Protein AF-A0A6L7CNI7-F1 (afdb_monomer_lite)

Foldseek 3Di:
DVCVVVVCLVPDPLADDVVLVVVVVPDDPCVVDDPDDPVVVVVVVCVVQVAPPDAFEDDEADDQDPQLVVLQVCVVVVVDDPVRSVVSLLVQLLVQLVVCVVVVHQEYYSRPSVDDDQQVLVLVQKRQKDFDPPCWDDDDDPDIDGAIARSHRIDGPDDRQVVSLVSSCVNDPHHYDDDHDDPVCNQVRHHYDPPDD

Structure (mmCIF, N/CA/C/O backbone):
data_AF-A0A6L7CNI7-F1
#
_entry.id   AF-A0A6L7CNI7-F1
#
loop_
_atom_site.group_PDB
_atom_site.id
_atom_site.type_symbol
_atom_site.label_atom_id
_atom_site.label_alt_id
_atom_site.label_comp_id
_atom_site.label_asym_id
_atom_site.label_entity_id
_atom_site.label_seq_id
_atom_site.pdbx_PDB_ins_code
_atom_site.Cartn_x
_atom_site.Cartn_y
_atom_site.Cartn_z
_atom_site.occupancy
_atom_site.B_iso_or_equiv
_atom_site.auth_seq_id
_atom_site.auth_comp_id
_atom_site.auth_asym_id
_atom_site.auth_atom_id
_atom_site.pdbx_PDB_model_num
ATOM 1 N N . GLU A 1 1 ? 24.785 -2.757 -33.614 1.00 71.88 1 GLU A N 1
ATOM 2 C CA . GLU A 1 1 ? 25.194 -2.338 -32.253 1.00 71.88 1 GLU A CA 1
ATOM 3 C C . GLU A 1 1 ? 24.110 -1.530 -31.540 1.00 71.88 1 GLU A C 1
ATOM 5 O O . GLU A 1 1 ? 23.647 -1.976 -30.502 1.00 71.88 1 GLU A O 1
ATOM 10 N N . TRP A 1 2 ? 23.607 -0.431 -32.114 1.00 83.06 2 TRP A N 1
ATOM 11 C CA . TRP A 1 2 ? 22.595 0.443 -31.483 1.00 83.06 2 TRP A CA 1
ATOM 12 C C . TRP A 1 2 ? 21.279 -0.230 -31.053 1.00 83.06 2 TRP A C 1
ATOM 14 O O . TRP A 1 2 ? 20.686 0.156 -30.053 1.00 83.06 2 TRP A O 1
ATOM 24 N N . SER A 1 3 ? 20.827 -1.264 -31.767 1.00 88.94 3 SER A N 1
ATOM 25 C CA . SER A 1 3 ? 19.622 -2.032 -31.418 1.00 88.94 3 SER A CA 1
ATOM 26 C C . SER A 1 3 ? 19.880 -3.196 -30.454 1.00 88.94 3 SER A C 1
ATOM 28 O O . SER A 1 3 ? 18.925 -3.848 -30.027 1.00 88.94 3 SER A O 1
ATOM 30 N N . ALA A 1 4 ? 21.138 -3.474 -30.087 1.00 91.12 4 ALA A N 1
ATOM 31 C CA . ALA A 1 4 ? 21.483 -4.616 -29.239 1.00 91.12 4 ALA A CA 1
ATOM 32 C C . ALA A 1 4 ? 20.773 -4.592 -27.870 1.00 91.12 4 ALA A C 1
ATOM 34 O O . ALA A 1 4 ? 20.247 -5.637 -27.488 1.00 91.12 4 ALA A O 1
ATOM 35 N N . PRO A 1 5 ? 20.637 -3.447 -27.163 1.00 90.19 5 PRO A N 1
ATOM 36 C CA . PRO A 1 5 ? 19.878 -3.397 -25.910 1.00 90.19 5 PRO A CA 1
ATOM 37 C C . PRO A 1 5 ? 18.392 -3.738 -26.085 1.00 90.19 5 PRO A C 1
ATOM 39 O O . PRO A 1 5 ? 17.816 -4.429 -25.248 1.00 90.19 5 PRO A O 1
ATOM 42 N N . ILE A 1 6 ? 17.780 -3.309 -27.195 1.00 88.81 6 ILE A N 1
ATOM 43 C CA . ILE A 1 6 ? 16.373 -3.603 -27.512 1.00 88.81 6 ILE A CA 1
ATOM 44 C C . ILE A 1 6 ? 16.194 -5.108 -27.743 1.00 88.81 6 ILE A C 1
ATOM 46 O O . ILE A 1 6 ? 15.262 -5.704 -27.206 1.00 88.81 6 ILE A O 1
ATOM 50 N N . GLN A 1 7 ? 17.101 -5.737 -28.497 1.00 89.75 7 GLN A N 1
ATOM 51 C CA . GLN A 1 7 ? 17.057 -7.182 -28.745 1.00 89.75 7 GLN A CA 1
ATOM 52 C C . GLN A 1 7 ? 17.335 -7.991 -27.473 1.00 89.75 7 GLN A C 1
ATOM 54 O O . GLN A 1 7 ? 16.612 -8.939 -27.183 1.00 89.75 7 GLN A O 1
ATOM 59 N N . ALA A 1 8 ? 18.324 -7.590 -26.669 1.00 91.56 8 ALA A N 1
ATOM 60 C CA . ALA A 1 8 ? 18.625 -8.244 -25.397 1.00 91.56 8 ALA A CA 1
ATOM 61 C C . ALA A 1 8 ? 17.426 -8.199 -24.437 1.00 91.56 8 ALA A C 1
ATOM 63 O O . ALA A 1 8 ? 17.122 -9.183 -23.764 1.00 91.56 8 ALA A O 1
ATOM 64 N N . ARG A 1 9 ? 16.702 -7.073 -24.408 1.00 91.81 9 ARG A N 1
ATOM 65 C CA . ARG A 1 9 ? 15.516 -6.901 -23.567 1.00 91.81 9 ARG A CA 1
ATOM 66 C C . ARG A 1 9 ? 14.400 -7.896 -23.907 1.00 91.81 9 ARG A C 1
ATOM 68 O O . ARG A 1 9 ? 13.791 -8.414 -22.979 1.00 91.81 9 ARG A O 1
ATOM 75 N N . ARG A 1 10 ? 14.184 -8.210 -25.192 1.00 89.81 10 ARG A N 1
ATOM 76 C CA . ARG A 1 10 ? 13.147 -9.159 -25.665 1.00 89.81 10 ARG A CA 1
ATOM 77 C C . ARG A 1 10 ? 13.313 -10.592 -25.154 1.00 89.81 10 ARG A C 1
ATOM 79 O O . ARG A 1 10 ? 12.367 -11.364 -25.203 1.00 89.81 10 ARG A O 1
ATOM 86 N N . HIS A 1 11 ? 14.511 -10.960 -24.711 1.00 90.19 11 HIS A N 1
ATOM 87 C CA . HIS A 1 11 ? 14.818 -12.304 -24.209 1.00 90.19 11 HIS A CA 1
ATOM 88 C C . HIS A 1 11 ? 15.270 -12.287 -22.743 1.00 90.19 11 HIS A C 1
ATOM 90 O O . HIS A 1 11 ? 15.768 -13.284 -22.224 1.00 90.19 11 HIS A O 1
ATOM 96 N N . SER A 1 12 ? 15.131 -11.145 -22.066 1.00 94.12 12 SER A N 1
ATOM 97 C CA . SER A 1 12 ? 15.603 -10.968 -20.699 1.00 94.12 12 SER A CA 1
ATOM 98 C C . SER A 1 12 ? 14.699 -11.691 -19.706 1.00 94.12 12 SER A C 1
ATOM 100 O O . SER A 1 12 ? 13.516 -11.380 -19.582 1.00 94.12 12 SER A O 1
ATOM 102 N N . THR A 1 13 ? 15.284 -12.569 -18.894 1.00 92.94 13 THR A N 1
ATOM 103 C CA . THR A 1 13 ? 14.605 -13.216 -17.758 1.00 92.94 13 THR A CA 1
ATOM 104 C C . THR A 1 13 ? 14.247 -12.240 -16.633 1.00 92.94 13 THR A C 1
ATOM 106 O O . THR A 1 13 ? 13.487 -12.583 -15.736 1.00 92.94 13 THR A O 1
ATOM 109 N N . ARG A 1 14 ? 14.775 -11.007 -16.671 1.00 89.44 14 ARG A N 1
ATOM 110 C CA . ARG A 1 14 ? 14.355 -9.915 -15.774 1.00 89.44 14 ARG A CA 1
ATOM 111 C C . ARG A 1 14 ? 13.055 -9.251 -16.228 1.00 89.44 14 ARG A C 1
ATOM 113 O O . ARG A 1 14 ? 12.436 -8.551 -15.436 1.00 89.44 14 ARG A O 1
ATOM 120 N N . VAL A 1 15 ? 12.712 -9.396 -17.509 1.00 94.56 15 VAL A N 1
ATOM 121 C CA . VAL A 1 15 ? 11.524 -8.798 -18.131 1.00 94.56 15 VAL A CA 1
ATOM 122 C C . VAL A 1 15 ? 10.391 -9.817 -18.168 1.00 94.56 15 VAL A C 1
ATOM 124 O O . VAL A 1 15 ? 9.274 -9.469 -17.806 1.00 94.56 15 VAL A O 1
ATOM 127 N N . HIS A 1 16 ? 10.702 -11.058 -18.552 1.00 95.75 16 HIS A N 1
ATOM 128 C CA . HIS A 1 16 ? 9.743 -12.145 -18.737 1.00 95.75 16 HIS A CA 1
ATOM 129 C C . HIS A 1 16 ? 9.790 -13.139 -17.576 1.00 95.75 16 HIS A C 1
ATOM 131 O O . HIS A 1 16 ? 10.836 -13.735 -17.303 1.00 95.75 16 HIS A O 1
ATOM 137 N N . ASN A 1 17 ? 8.649 -13.353 -16.925 1.00 96.69 17 ASN A N 1
ATOM 138 C CA . ASN A 1 17 ? 8.475 -14.325 -15.855 1.00 96.69 17 ASN A CA 1
ATOM 139 C C . ASN A 1 17 ? 7.406 -15.361 -16.258 1.00 96.69 17 ASN A C 1
ATOM 141 O O . ASN A 1 17 ? 6.208 -15.084 -16.140 1.00 96.69 17 ASN A O 1
ATOM 145 N N . PRO A 1 18 ? 7.805 -16.595 -16.630 1.00 96.38 18 PRO A N 1
ATOM 146 C CA . PRO A 1 18 ? 6.867 -17.631 -17.070 1.00 96.38 18 PRO A CA 1
ATOM 147 C C . PRO A 1 18 ? 5.771 -17.966 -16.048 1.00 96.38 18 PRO A C 1
ATOM 149 O O . PRO A 1 18 ? 4.671 -18.377 -16.418 1.00 96.38 18 PRO A O 1
ATOM 152 N N . ALA A 1 19 ? 6.041 -17.799 -14.748 1.00 97.44 19 ALA A N 1
ATOM 153 C CA . ALA A 1 19 ? 5.038 -18.029 -13.711 1.00 97.44 19 ALA A CA 1
ATOM 154 C C . ALA A 1 19 ? 3.970 -16.923 -13.689 1.00 97.44 19 ALA A C 1
ATOM 156 O O . ALA A 1 19 ? 2.798 -17.217 -13.443 1.00 97.44 19 ALA A O 1
ATOM 157 N N . VAL A 1 20 ? 4.357 -15.672 -13.966 1.00 97.81 20 VAL A N 1
ATOM 158 C CA . VAL A 1 20 ? 3.417 -14.551 -14.108 1.00 97.81 20 VAL A CA 1
ATOM 159 C C . VAL A 1 20 ? 2.582 -14.735 -15.370 1.00 97.81 20 VAL A C 1
ATOM 161 O O . VAL A 1 20 ? 1.359 -14.710 -15.272 1.00 97.81 20 VAL A O 1
ATOM 164 N N . GLU A 1 21 ? 3.206 -15.029 -16.512 1.00 96.56 21 GLU A N 1
ATOM 165 C CA . GLU A 1 21 ? 2.505 -15.292 -17.779 1.00 96.56 21 GLU A CA 1
ATOM 166 C C . GLU A 1 21 ? 1.472 -16.420 -17.636 1.00 96.56 21 GLU A C 1
ATOM 168 O O . GLU A 1 21 ? 0.293 -16.243 -17.954 1.00 96.56 21 GLU A O 1
ATOM 173 N N . LYS A 1 22 ? 1.877 -17.560 -17.056 1.00 98.25 22 LYS A N 1
ATOM 174 C CA . LYS A 1 22 ? 0.974 -18.690 -16.790 1.00 98.25 22 LYS A CA 1
ATOM 175 C C . LYS A 1 22 ? -0.195 -18.298 -15.885 1.00 98.25 22 LYS A C 1
ATOM 177 O O . LYS A 1 22 ? -1.309 -18.777 -16.085 1.00 98.25 22 LYS A O 1
ATOM 182 N N . ARG A 1 23 ? 0.044 -17.454 -14.876 1.00 98.12 23 ARG A N 1
ATOM 183 C CA . ARG A 1 23 ? -1.005 -16.988 -13.960 1.00 98.12 23 ARG A CA 1
ATOM 184 C C . ARG A 1 23 ? -1.971 -16.025 -14.648 1.00 98.12 23 ARG A C 1
ATOM 186 O O . ARG A 1 23 ? -3.168 -16.135 -14.411 1.00 98.12 23 ARG A O 1
ATOM 193 N N . LEU A 1 24 ? -1.469 -15.115 -15.483 1.00 97.25 24 LEU A N 1
ATOM 194 C CA . LEU A 1 24 ? -2.294 -14.184 -16.256 1.00 97.25 24 LEU A CA 1
ATOM 195 C C . LEU A 1 24 ? -3.204 -14.932 -17.237 1.00 97.25 24 LEU A C 1
ATOM 197 O O . LEU A 1 24 ? -4.394 -14.639 -17.300 1.00 97.25 24 LEU A O 1
ATOM 201 N N . ALA A 1 25 ? -2.680 -15.952 -17.925 1.00 98.00 25 ALA A N 1
ATOM 202 C CA . ALA A 1 25 ? -3.457 -16.789 -18.843 1.00 98.00 25 ALA A CA 1
ATOM 203 C C . ALA A 1 25 ? -4.591 -17.578 -18.157 1.00 98.00 25 ALA A C 1
ATOM 205 O O . ALA A 1 25 ? -5.524 -18.019 -18.823 1.00 98.00 25 ALA A O 1
ATOM 206 N N . ALA A 1 26 ? -4.515 -17.763 -16.836 1.00 98.19 26 ALA A N 1
ATOM 207 C CA . ALA A 1 26 ? -5.530 -18.451 -16.046 1.00 98.19 26 ALA A CA 1
ATOM 208 C C . ALA A 1 26 ? -6.607 -17.512 -15.468 1.00 98.19 26 ALA A C 1
ATOM 210 O O . ALA A 1 26 ? -7.520 -18.002 -14.806 1.00 98.19 26 ALA A O 1
ATOM 211 N N . ILE A 1 27 ? -6.510 -16.191 -15.680 1.00 98.00 27 ILE A N 1
ATOM 212 C CA . ILE A 1 27 ? -7.504 -15.234 -15.180 1.00 98.00 27 ILE A CA 1
ATOM 213 C C . ILE A 1 27 ? -8.835 -15.445 -15.900 1.00 98.00 27 ILE A C 1
ATOM 215 O O . ILE A 1 27 ? -8.921 -15.482 -17.126 1.00 98.00 27 ILE A O 1
ATOM 219 N N . THR A 1 28 ? -9.894 -15.518 -15.110 1.00 98.12 28 THR A N 1
ATOM 220 C CA . THR A 1 28 ? -11.277 -15.635 -15.554 1.00 98.12 28 THR A CA 1
ATOM 221 C C . THR A 1 28 ? -12.073 -14.400 -15.136 1.00 98.12 28 THR A C 1
ATOM 223 O O . THR A 1 28 ? -11.688 -13.658 -14.231 1.00 98.12 28 THR A O 1
ATOM 226 N N . ALA A 1 29 ? -13.244 -14.188 -15.743 1.00 96.75 29 ALA A N 1
ATOM 227 C CA . ALA A 1 29 ? -14.146 -13.111 -15.326 1.00 96.75 29 ALA A CA 1
ATOM 228 C C . ALA A 1 29 ? -14.511 -13.197 -13.829 1.00 96.75 29 ALA A C 1
ATOM 230 O O . ALA A 1 29 ? -14.671 -12.168 -13.170 1.00 96.75 29 ALA A O 1
ATOM 231 N N . GLN A 1 30 ? -14.580 -14.415 -13.281 1.00 96.56 30 GLN A N 1
ATOM 232 C CA . GLN A 1 30 ? -14.921 -14.666 -11.884 1.00 96.56 30 GLN A CA 1
ATOM 233 C C . GLN A 1 30 ? -13.877 -14.122 -10.895 1.00 96.56 30 GLN A C 1
ATOM 235 O O . GLN A 1 30 ? -14.252 -13.748 -9.786 1.00 96.56 30 GLN A O 1
ATOM 240 N N . ASP A 1 31 ? -12.603 -14.000 -11.284 1.00 96.62 31 ASP A N 1
ATOM 241 C CA . ASP A 1 31 ? -11.536 -13.483 -10.409 1.00 96.62 31 ASP A CA 1
ATOM 242 C C . ASP A 1 31 ? -11.724 -11.999 -10.049 1.00 96.62 31 ASP A C 1
ATOM 244 O O . ASP A 1 31 ? -11.224 -11.521 -9.030 1.00 96.62 31 ASP A O 1
ATOM 248 N N . SER A 1 32 ? -12.494 -11.270 -10.863 1.00 96.25 32 SER A N 1
ATOM 249 C CA . SER A 1 32 ? -12.891 -9.878 -10.611 1.00 96.25 32 SER A CA 1
ATOM 250 C C . SER A 1 32 ? -14.163 -9.739 -9.763 1.00 96.25 32 SER A C 1
ATOM 252 O O . SER A 1 32 ? -14.547 -8.626 -9.398 1.00 96.25 32 SER A O 1
ATOM 254 N N . GLN A 1 33 ? -14.828 -10.852 -9.440 1.00 97.38 33 GLN A N 1
ATOM 255 C CA . GLN A 1 33 ? -16.122 -10.866 -8.766 1.00 97.38 33 GLN A CA 1
ATOM 256 C C . GLN A 1 33 ? -15.993 -11.350 -7.321 1.00 97.38 33 GLN A C 1
ATOM 258 O O . GLN A 1 33 ? -15.251 -12.272 -6.983 1.00 97.38 33 GLN A O 1
ATOM 263 N N . ARG A 1 34 ? -16.771 -10.742 -6.423 1.00 97.75 34 ARG A N 1
ATOM 264 C CA . ARG A 1 34 ? -16.945 -11.269 -5.061 1.00 97.75 34 ARG A CA 1
ATOM 265 C C . ARG A 1 34 ? -17.861 -12.495 -5.112 1.00 97.75 34 ARG A C 1
ATOM 267 O O . ARG A 1 34 ? -18.800 -12.519 -5.892 1.00 97.75 34 ARG A O 1
ATOM 274 N N . ALA A 1 35 ? -17.654 -13.452 -4.206 1.00 96.62 35 ALA A N 1
ATOM 275 C CA . ALA A 1 35 ? -18.441 -14.692 -4.152 1.00 96.62 35 ALA A CA 1
ATOM 276 C C . ALA A 1 35 ? -19.955 -14.498 -3.923 1.00 96.62 35 ALA A C 1
ATOM 278 O O . ALA A 1 35 ? -20.742 -15.356 -4.289 1.00 96.62 35 ALA A O 1
ATOM 279 N N . ASN A 1 36 ? -20.363 -13.389 -3.301 1.00 97.75 36 ASN A N 1
ATOM 280 C CA . ASN A 1 36 ? -21.763 -13.061 -3.025 1.00 97.75 36 ASN A CA 1
ATOM 281 C C . ASN A 1 36 ? -22.007 -11.584 -3.320 1.00 97.75 36 ASN A C 1
ATOM 283 O O . ASN A 1 36 ? -21.070 -10.793 -3.188 1.00 97.75 36 ASN A O 1
ATOM 287 N N . VAL A 1 37 ? -23.242 -11.196 -3.641 1.00 97.94 37 VAL A N 1
ATOM 288 C CA . VAL A 1 37 ? -23.661 -9.793 -3.828 1.00 97.94 37 VAL A CA 1
ATOM 289 C C . VAL A 1 37 ? -23.584 -8.983 -2.529 1.00 97.94 37 VAL A C 1
ATOM 291 O O . VAL A 1 37 ? -23.409 -9.535 -1.443 1.00 97.94 37 VAL A O 1
ATOM 294 N N . TYR A 1 38 ? -23.667 -7.652 -2.627 1.00 98.25 38 TYR A N 1
ATOM 295 C CA . TYR A 1 38 ? -23.497 -6.768 -1.469 1.00 98.25 38 TYR A CA 1
ATOM 296 C C . TYR A 1 38 ? -24.475 -7.072 -0.331 1.00 98.25 38 TYR A C 1
ATOM 298 O O . TYR A 1 38 ? -24.022 -7.161 0.803 1.00 98.25 38 TYR A O 1
ATOM 306 N N . GLU A 1 39 ? -25.756 -7.286 -0.626 1.00 98.50 39 GLU A N 1
ATOM 307 C CA . GLU A 1 39 ? -26.814 -7.502 0.374 1.00 98.50 39 GLU A CA 1
ATOM 308 C C . GLU A 1 39 ? -26.481 -8.669 1.315 1.00 98.50 39 GLU A C 1
ATOM 310 O O . GLU A 1 39 ? -26.414 -8.487 2.531 1.00 98.50 39 GLU A O 1
ATOM 315 N N . VAL A 1 40 ? -26.107 -9.818 0.742 1.00 98.50 40 VAL A N 1
ATOM 316 C CA . VAL A 1 40 ? -25.676 -11.016 1.484 1.00 98.50 40 VAL A CA 1
ATOM 317 C C . VAL A 1 40 ? -24.411 -10.746 2.307 1.00 98.50 40 VAL A C 1
ATOM 319 O O . VAL A 1 40 ? -24.305 -11.131 3.472 1.00 98.50 40 VAL A O 1
ATOM 322 N N . ARG A 1 41 ? -23.418 -10.058 1.727 1.00 98.44 41 ARG A N 1
ATOM 323 C CA . ARG A 1 41 ? -22.172 -9.735 2.448 1.00 98.44 41 ARG A CA 1
ATOM 324 C C . ARG A 1 41 ? -22.418 -8.758 3.594 1.00 98.44 41 ARG A C 1
ATOM 326 O O . ARG A 1 41 ? -21.771 -8.880 4.630 1.00 98.44 41 ARG A O 1
ATOM 333 N N . ALA A 1 42 ? -23.311 -7.794 3.400 1.00 98.06 42 ALA A N 1
ATOM 334 C CA . ALA A 1 42 ? -23.611 -6.753 4.368 1.00 98.06 42 ALA A CA 1
ATOM 335 C C . ALA A 1 42 ? -24.267 -7.342 5.624 1.00 98.06 42 ALA A C 1
ATOM 337 O O . ALA A 1 42 ? -23.923 -6.933 6.731 1.00 98.06 42 ALA A O 1
ATOM 338 N N . GLU A 1 43 ? -25.137 -8.346 5.483 1.00 98.25 43 GLU A N 1
ATOM 339 C CA . GLU A 1 43 ? -25.700 -9.090 6.618 1.00 98.25 43 GLU A CA 1
ATOM 340 C C . GLU A 1 43 ? -24.618 -9.800 7.438 1.00 98.25 43 GLU A C 1
ATOM 342 O O . GLU A 1 43 ? -24.519 -9.586 8.648 1.00 98.25 43 GLU A O 1
ATOM 347 N N . ALA A 1 44 ? -23.742 -10.563 6.778 1.00 98.31 44 ALA A N 1
ATOM 348 C CA . ALA A 1 44 ? -22.636 -11.251 7.445 1.00 98.31 44 ALA A CA 1
ATOM 349 C C . ALA A 1 44 ? -21.663 -10.272 8.131 1.00 98.31 44 ALA A C 1
ATOM 351 O O . ALA A 1 44 ? -21.186 -10.524 9.238 1.00 98.31 44 ALA A O 1
ATOM 352 N N . GLN A 1 45 ? -21.380 -9.131 7.496 1.00 98.25 45 GLN A N 1
ATOM 353 C CA . GLN A 1 45 ? -20.528 -8.079 8.057 1.00 98.25 45 GLN A CA 1
ATOM 354 C C . GLN A 1 45 ? -21.167 -7.419 9.283 1.00 98.25 45 GLN A C 1
ATOM 356 O O . GLN A 1 45 ? -20.476 -7.239 10.286 1.00 98.25 45 GLN A O 1
ATOM 361 N N . ARG A 1 46 ? -22.471 -7.111 9.248 1.00 97.69 46 ARG A N 1
ATOM 362 C CA . ARG A 1 46 ? -23.203 -6.571 10.407 1.00 97.69 46 ARG A CA 1
ATOM 363 C C . ARG A 1 46 ? -23.186 -7.544 11.583 1.00 97.69 46 ARG A C 1
ATOM 365 O O . ARG A 1 46 ? -22.883 -7.130 12.698 1.00 97.69 46 ARG A O 1
ATOM 372 N N . ALA A 1 47 ? -23.435 -8.830 11.329 1.00 97.94 47 ALA A N 1
ATOM 373 C CA . ALA A 1 47 ? -23.406 -9.863 12.363 1.00 97.94 47 ALA A CA 1
ATOM 374 C C . ALA A 1 47 ? -22.011 -10.026 12.995 1.00 97.94 47 ALA A C 1
ATOM 376 O O . ALA A 1 47 ? -21.898 -10.184 14.211 1.00 97.94 47 ALA A O 1
ATOM 377 N N . ARG A 1 48 ? -20.951 -9.957 12.175 1.00 97.88 48 ARG A N 1
ATOM 378 C CA . ARG A 1 48 ? -19.559 -10.083 12.628 1.00 97.88 48 ARG A CA 1
ATOM 379 C C . ARG A 1 48 ? -19.082 -8.871 13.420 1.00 97.88 48 ARG A C 1
ATOM 381 O O . ARG A 1 48 ? -18.518 -9.045 14.492 1.00 97.88 48 ARG A O 1
ATOM 388 N N . PHE A 1 49 ? -19.227 -7.672 12.859 1.00 97.69 49 PHE A N 1
ATOM 389 C CA . PHE A 1 49 ? -18.581 -6.476 13.403 1.00 97.69 49 PHE A CA 1
ATOM 390 C C . PHE A 1 49 ? -19.443 -5.725 14.412 1.00 97.69 49 PHE A C 1
ATOM 392 O O . PHE A 1 49 ? -18.889 -4.987 15.216 1.00 97.69 49 PHE A O 1
ATOM 399 N N . LYS A 1 50 ? -20.774 -5.901 14.377 1.00 97.75 50 LYS A N 1
ATOM 400 C CA . LYS A 1 50 ? -21.725 -5.260 15.302 1.00 97.75 50 LYS A CA 1
ATOM 401 C C . LYS A 1 50 ? -21.484 -3.752 15.473 1.00 97.75 50 LYS A C 1
ATOM 403 O O . LYS A 1 50 ? -21.617 -3.213 16.567 1.00 97.75 50 LYS A O 1
ATOM 408 N N . LEU A 1 51 ? -21.107 -3.090 14.378 1.00 98.25 51 LEU A N 1
ATOM 409 C CA . LEU A 1 51 ? -20.842 -1.656 14.354 1.00 98.25 51 LEU A CA 1
ATOM 410 C C . LEU A 1 51 ? -22.118 -0.865 14.693 1.00 98.25 51 LEU A C 1
ATOM 412 O O . LEU A 1 51 ? -23.212 -1.309 14.323 1.00 98.25 51 LEU A O 1
ATOM 416 N N . PRO A 1 52 ? -22.001 0.302 15.354 1.00 98.06 52 PRO A N 1
ATOM 417 C CA . PRO A 1 52 ? -23.146 1.173 15.591 1.00 98.06 52 PRO A CA 1
ATOM 418 C C . PRO A 1 52 ? -23.701 1.717 14.267 1.00 98.06 52 PRO A C 1
ATOM 420 O O . PRO A 1 52 ? -23.087 1.576 13.211 1.00 98.06 52 PRO A O 1
ATOM 423 N N . ALA A 1 53 ? -24.862 2.376 14.318 1.00 97.06 53 ALA A N 1
ATOM 424 C CA . ALA A 1 53 ? -25.495 2.954 13.127 1.00 97.06 53 ALA A CA 1
ATOM 425 C C . ALA A 1 53 ? -24.605 3.989 12.408 1.00 97.06 53 ALA A C 1
ATOM 427 O O . ALA A 1 53 ? -24.667 4.110 11.186 1.00 97.06 53 ALA A O 1
ATOM 428 N N . TRP A 1 54 ? -23.759 4.693 13.163 1.00 97.56 54 TRP A N 1
ATOM 429 C CA . TRP A 1 54 ? -22.859 5.737 12.673 1.00 97.56 54 TRP A CA 1
ATOM 430 C C . TRP A 1 54 ? -21.411 5.395 13.042 1.00 97.56 54 TRP A C 1
ATOM 432 O O . TRP A 1 54 ? -20.850 6.023 13.939 1.00 97.56 54 TRP A O 1
ATOM 442 N N . PRO A 1 55 ? -20.812 4.363 12.417 1.00 98.38 55 PRO A N 1
ATOM 443 C CA . PRO A 1 55 ? -19.477 3.927 12.787 1.00 98.38 55 PRO A CA 1
ATOM 444 C C . PRO A 1 55 ? -18.431 4.964 12.389 1.00 98.38 55 PRO A C 1
ATOM 446 O O . PRO A 1 55 ? -18.433 5.500 11.280 1.00 98.38 55 PRO A O 1
ATOM 449 N N . THR A 1 56 ? -17.503 5.207 13.300 1.00 98.75 56 THR A N 1
ATOM 450 C CA . THR A 1 56 ? -16.440 6.199 13.201 1.00 98.75 56 THR A CA 1
ATOM 451 C C . THR A 1 56 ? -15.103 5.541 12.870 1.00 98.75 56 THR A C 1
ATOM 453 O O . THR A 1 56 ? -14.764 4.451 13.336 1.00 98.75 56 THR A O 1
ATOM 456 N N . THR A 1 57 ? -14.326 6.194 12.009 1.00 98.88 57 THR A N 1
ATOM 457 C CA . THR A 1 57 ? -13.015 5.711 11.566 1.00 98.88 57 THR A CA 1
ATOM 458 C C . THR A 1 57 ? -12.208 6.857 10.959 1.00 98.88 57 THR A C 1
ATOM 460 O O . THR A 1 57 ? -12.763 7.898 10.612 1.00 98.88 57 THR A O 1
ATOM 463 N N . THR A 1 58 ? -10.907 6.653 10.775 1.00 98.69 58 THR A N 1
ATOM 464 C CA . THR A 1 58 ? -10.025 7.535 9.998 1.00 98.69 58 THR A CA 1
ATOM 465 C C . THR A 1 58 ? -9.586 6.848 8.699 1.00 98.69 58 THR A C 1
ATOM 467 O O . THR A 1 58 ? -9.959 5.702 8.422 1.00 98.69 58 THR A O 1
ATOM 470 N N . ILE A 1 59 ? -8.844 7.558 7.845 1.00 98.38 59 ILE A N 1
ATOM 471 C CA . ILE A 1 59 ? -8.529 7.086 6.487 1.00 98.38 59 ILE A CA 1
ATOM 472 C C . ILE A 1 59 ? -7.293 6.170 6.438 1.00 98.38 59 ILE A C 1
ATOM 474 O O . ILE A 1 59 ? -7.335 5.179 5.714 1.00 98.38 59 ILE A O 1
ATOM 478 N N . GLY A 1 60 ? -6.231 6.455 7.201 1.00 97.38 60 GLY A N 1
ATOM 479 C CA . GLY A 1 60 ? -4.980 5.683 7.148 1.00 97.38 60 GLY A CA 1
ATOM 480 C C . GLY A 1 60 ? -3.849 6.313 7.963 1.00 97.38 60 GLY A C 1
ATOM 481 O O . GLY A 1 60 ? -3.702 6.035 9.150 1.00 97.38 60 GLY A O 1
ATOM 482 N N . SER A 1 61 ? -3.061 7.180 7.331 1.00 97.19 61 SER A N 1
ATOM 483 C CA . SER A 1 61 ? -1.876 7.802 7.931 1.00 97.19 61 SER A CA 1
ATOM 484 C C . SER A 1 61 ? -2.176 8.710 9.129 1.00 97.19 61 SER A C 1
ATOM 486 O O . SER A 1 61 ? -3.111 9.514 9.086 1.00 97.19 61 SER A O 1
ATOM 488 N N . PHE A 1 62 ? -1.292 8.677 10.125 1.00 98.12 62 PHE A N 1
ATOM 489 C CA . PHE A 1 62 ? -1.206 9.677 11.194 1.00 98.12 62 PHE A CA 1
ATOM 490 C C . PHE A 1 62 ? 0.021 10.591 11.029 1.00 98.12 62 PHE A C 1
ATOM 492 O O . PHE A 1 62 ? 0.859 10.329 10.156 1.00 98.12 62 PHE A O 1
ATOM 499 N N . PRO A 1 63 ? 0.124 11.694 11.809 1.00 96.81 63 PRO A N 1
ATOM 500 C CA . PRO A 1 63 ? 1.212 12.657 11.679 1.00 96.81 63 PRO A CA 1
ATOM 501 C C . PRO A 1 63 ? 2.600 12.013 11.670 1.00 96.81 63 PRO A C 1
ATOM 503 O O . PRO A 1 63 ? 2.966 11.239 12.550 1.00 96.81 63 PRO A O 1
ATOM 506 N N . GLN A 1 64 ? 3.385 12.373 10.659 1.00 95.19 64 GLN A N 1
ATOM 507 C CA . GLN A 1 64 ? 4.741 11.877 10.452 1.00 95.19 64 GLN A CA 1
ATOM 508 C C . GLN A 1 64 ? 5.721 12.734 11.258 1.00 95.19 64 GLN A C 1
ATOM 510 O O . GLN A 1 64 ? 6.203 13.761 10.772 1.00 95.19 64 GLN A O 1
ATOM 515 N N . THR A 1 65 ? 5.969 12.338 12.507 1.00 96.25 65 THR A N 1
ATOM 516 C CA . THR A 1 65 ? 6.799 13.106 13.445 1.00 96.25 65 THR A CA 1
ATOM 517 C C . THR A 1 65 ? 8.284 13.067 13.077 1.00 96.25 65 THR A C 1
ATOM 519 O O . THR A 1 65 ? 8.728 12.256 12.257 1.00 96.25 65 THR A O 1
ATOM 522 N N . THR A 1 66 ? 9.074 13.957 13.680 1.00 97.06 66 THR A N 1
ATOM 523 C CA . THR A 1 66 ? 10.532 13.981 13.494 1.00 97.06 66 THR A CA 1
ATOM 524 C C . THR A 1 66 ? 11.158 12.647 13.895 1.00 97.06 66 THR A C 1
ATOM 526 O O . THR A 1 66 ? 12.022 12.147 13.184 1.00 97.06 66 THR A O 1
ATOM 529 N N . GLU A 1 67 ? 10.672 12.030 14.967 1.00 96.44 67 GLU A N 1
ATOM 530 C CA . GLU A 1 67 ? 11.138 10.741 15.482 1.00 96.44 67 GLU A CA 1
ATOM 531 C C . GLU A 1 67 ? 10.916 9.624 14.453 1.00 96.44 67 GLU A C 1
ATOM 533 O O . GLU A 1 67 ? 11.865 8.919 14.112 1.00 96.44 67 GLU A O 1
ATOM 538 N N . ILE A 1 68 ? 9.713 9.531 13.865 1.00 97.12 68 ILE A N 1
ATOM 539 C CA . ILE A 1 68 ? 9.402 8.551 12.807 1.00 97.12 68 ILE A CA 1
ATOM 540 C C . ILE A 1 68 ? 10.326 8.752 11.600 1.00 97.12 68 ILE A C 1
ATOM 542 O O . ILE A 1 68 ? 10.872 7.794 11.043 1.00 97.12 68 ILE A O 1
ATOM 546 N N . ARG A 1 69 ? 10.516 10.008 11.178 1.00 96.69 69 ARG A N 1
ATOM 547 C CA . ARG A 1 69 ? 11.348 10.341 10.011 1.00 96.69 69 ARG A CA 1
ATOM 548 C C . ARG A 1 69 ? 12.817 9.994 10.252 1.00 96.69 69 ARG A C 1
ATOM 550 O O . ARG A 1 69 ? 13.439 9.425 9.356 1.00 96.69 69 ARG A O 1
ATOM 557 N N . THR A 1 70 ? 13.345 10.286 11.439 1.00 97.00 70 THR A N 1
ATOM 558 C CA . THR A 1 70 ? 14.711 9.930 11.847 1.00 97.00 70 THR A CA 1
ATOM 559 C C . THR A 1 70 ? 14.888 8.418 11.901 1.00 97.00 70 THR A C 1
ATOM 561 O O . THR A 1 70 ? 15.816 7.897 11.293 1.00 97.00 70 THR A O 1
ATOM 564 N N . LEU A 1 71 ? 13.942 7.696 12.506 1.00 97.00 71 LEU A N 1
ATOM 565 C CA . LEU A 1 71 ? 14.001 6.241 12.635 1.00 97.00 71 LEU A CA 1
ATOM 566 C C . LEU A 1 71 ? 14.048 5.536 11.268 1.00 97.00 71 LEU A C 1
ATOM 568 O O . LEU A 1 71 ? 14.862 4.638 11.051 1.00 97.00 71 LEU A O 1
ATOM 572 N N . ARG A 1 72 ? 13.236 5.991 10.301 1.00 96.50 72 ARG A N 1
ATOM 573 C CA . ARG A 1 72 ? 13.309 5.506 8.910 1.00 96.50 72 ARG A CA 1
ATOM 574 C C . ARG A 1 72 ? 14.617 5.874 8.216 1.00 96.50 72 ARG A C 1
ATOM 576 O O . ARG A 1 72 ? 15.156 5.060 7.469 1.00 96.50 72 ARG A O 1
ATOM 583 N N . LEU A 1 73 ? 15.108 7.096 8.422 1.00 95.88 73 LEU A N 1
ATOM 584 C CA . LEU A 1 73 ? 16.346 7.564 7.802 1.00 95.88 73 LEU A CA 1
ATOM 585 C C . LEU A 1 73 ? 17.557 6.765 8.291 1.00 95.88 73 LEU A C 1
ATOM 587 O O . LEU A 1 73 ? 18.375 6.352 7.471 1.00 95.88 73 LEU A O 1
ATOM 591 N N . ASP A 1 74 ? 17.660 6.536 9.598 1.00 97.25 74 ASP A N 1
ATOM 592 C CA . ASP A 1 74 ? 18.775 5.812 10.203 1.00 97.25 74 ASP A CA 1
ATOM 593 C C . ASP A 1 74 ? 18.776 4.338 9.810 1.00 97.25 74 ASP A C 1
ATOM 595 O O . ASP A 1 74 ? 19.833 3.806 9.471 1.00 97.25 74 ASP A O 1
ATOM 599 N N . PHE A 1 75 ? 17.602 3.705 9.730 1.00 96.81 75 PHE A N 1
ATOM 600 C CA . PHE A 1 75 ? 17.491 2.356 9.179 1.00 96.81 75 PHE A CA 1
ATOM 601 C C . PHE A 1 75 ? 17.934 2.307 7.710 1.00 96.81 75 PHE A C 1
ATOM 603 O O . PHE A 1 75 ? 18.768 1.482 7.340 1.00 96.81 75 PHE A O 1
ATOM 610 N N . LYS A 1 76 ? 17.476 3.253 6.875 1.00 93.12 76 LYS A N 1
ATOM 611 C CA . LYS A 1 76 ? 17.873 3.332 5.457 1.00 93.12 76 LYS A CA 1
ATOM 612 C C . LYS A 1 76 ? 19.377 3.571 5.263 1.00 93.12 76 LYS A C 1
ATOM 614 O O . LYS A 1 76 ? 19.937 3.119 4.269 1.00 93.12 76 LYS A O 1
ATOM 619 N N . LYS A 1 77 ? 20.029 4.284 6.188 1.00 95.75 77 LYS A N 1
ATOM 620 C CA . LYS A 1 77 ? 21.483 4.523 6.183 1.00 95.75 77 LYS A CA 1
ATOM 621 C C . LYS A 1 77 ? 22.302 3.380 6.793 1.00 95.75 77 LYS A C 1
ATOM 623 O O . LYS A 1 77 ? 23.523 3.422 6.697 1.00 95.75 77 LYS A O 1
ATOM 628 N N . GLY A 1 78 ? 21.659 2.385 7.408 1.00 96.56 78 GLY A N 1
ATOM 629 C CA . GLY A 1 78 ? 22.340 1.309 8.132 1.00 96.56 78 GLY A CA 1
ATOM 630 C C . GLY A 1 78 ? 22.889 1.722 9.503 1.00 96.56 78 GLY A C 1
ATOM 631 O O . GLY A 1 78 ? 23.680 0.986 10.082 1.00 96.56 78 GLY A O 1
ATOM 632 N N . ASN A 1 79 ? 22.472 2.877 10.031 1.00 97.25 79 ASN A N 1
ATOM 633 C CA . ASN A 1 79 ? 22.833 3.345 11.375 1.00 97.25 79 ASN A CA 1
ATOM 634 C C . ASN A 1 79 ? 22.014 2.650 12.476 1.00 97.25 79 ASN A C 1
ATOM 636 O O . ASN A 1 79 ? 22.386 2.694 13.646 1.00 97.25 79 ASN A O 1
ATOM 640 N N . LEU A 1 80 ? 20.881 2.053 12.103 1.00 96.38 80 LEU A N 1
ATOM 641 C CA . LEU A 1 80 ? 19.959 1.350 12.985 1.00 96.38 80 LEU A CA 1
ATOM 642 C C . LEU A 1 80 ? 19.742 -0.060 12.440 1.00 96.38 80 LEU A C 1
ATOM 644 O O . LEU A 1 80 ? 19.483 -0.224 11.247 1.00 96.38 80 LEU A O 1
ATOM 648 N N . ASP A 1 81 ? 19.829 -1.075 13.295 1.00 97.31 81 ASP A N 1
ATOM 649 C CA . ASP A 1 81 ? 19.507 -2.440 12.886 1.00 97.31 81 ASP A CA 1
ATOM 650 C C . ASP A 1 81 ? 17.990 -2.664 12.746 1.00 97.31 81 ASP A C 1
ATOM 652 O O . ASP A 1 81 ? 17.155 -1.878 13.205 1.00 97.31 81 ASP A O 1
ATOM 656 N N . ALA A 1 82 ? 17.628 -3.779 12.109 1.00 95.94 82 ALA A N 1
ATOM 657 C CA . ALA A 1 82 ? 16.239 -4.121 11.828 1.00 95.94 82 ALA A CA 1
ATOM 658 C C . ALA A 1 82 ? 15.387 -4.338 13.089 1.00 95.94 82 ALA A C 1
ATOM 660 O O . ALA A 1 82 ? 14.198 -4.025 13.068 1.00 95.94 82 ALA A O 1
ATOM 661 N N . ASN A 1 83 ? 15.957 -4.843 14.187 1.00 97.31 83 ASN A N 1
ATOM 662 C CA . ASN A 1 83 ? 15.201 -5.106 15.414 1.00 97.31 83 ASN A CA 1
ATOM 663 C C . ASN A 1 83 ? 14.860 -3.803 16.136 1.00 97.31 83 ASN A C 1
ATOM 665 O O . ASN A 1 83 ? 13.724 -3.615 16.582 1.00 97.31 83 ASN A O 1
ATOM 669 N N . ASN A 1 84 ? 15.820 -2.885 16.213 1.00 97.31 84 ASN A N 1
ATOM 670 C CA . ASN A 1 84 ? 15.615 -1.567 16.796 1.00 97.31 84 ASN A CA 1
ATOM 671 C C . ASN A 1 84 ? 14.659 -0.720 15.946 1.00 97.31 84 ASN A C 1
ATOM 673 O O . ASN A 1 84 ? 13.738 -0.110 16.492 1.00 97.31 84 ASN A O 1
ATOM 677 N N . TYR A 1 85 ? 14.792 -0.761 14.614 1.00 97.62 85 TYR A N 1
ATOM 678 C CA . TYR A 1 85 ? 13.818 -0.149 13.704 1.00 97.62 85 TYR A CA 1
ATOM 679 C C . TYR A 1 85 ? 12.412 -0.709 13.936 1.00 97.62 85 TYR A C 1
ATOM 681 O O . TYR A 1 85 ? 11.455 0.040 14.144 1.00 97.62 85 TYR A O 1
ATOM 689 N N . ARG A 1 86 ? 12.294 -2.041 13.973 1.00 97.31 86 ARG A N 1
ATOM 690 C CA . ARG A 1 86 ? 11.016 -2.720 14.167 1.00 97.31 86 ARG A CA 1
ATOM 691 C C . ARG A 1 86 ? 10.349 -2.323 15.481 1.00 97.31 86 ARG A C 1
ATOM 693 O O . ARG A 1 86 ? 9.153 -2.046 15.501 1.00 97.31 86 ARG A O 1
ATOM 700 N N . THR A 1 87 ? 11.127 -2.265 16.558 1.00 97.94 87 THR A N 1
ATOM 701 C CA . THR A 1 87 ? 10.649 -1.894 17.896 1.00 97.94 87 THR A CA 1
ATOM 702 C C . THR A 1 87 ? 10.151 -0.450 17.930 1.00 97.94 87 THR A C 1
ATOM 704 O O . THR A 1 87 ? 9.068 -0.191 18.451 1.00 97.94 87 THR A O 1
ATOM 707 N N . GLY A 1 88 ? 10.882 0.490 17.322 1.00 97.88 88 GLY A N 1
ATOM 708 C CA . GLY A 1 88 ? 10.456 1.890 17.279 1.00 97.88 88 GLY A CA 1
ATOM 709 C C . GLY A 1 88 ? 9.187 2.118 16.453 1.00 97.88 88 GLY A C 1
ATOM 710 O O . GLY A 1 88 ? 8.287 2.829 16.893 1.00 97.88 88 GLY A O 1
ATOM 711 N N . ILE A 1 89 ? 9.057 1.474 15.287 1.00 98.19 89 ILE A N 1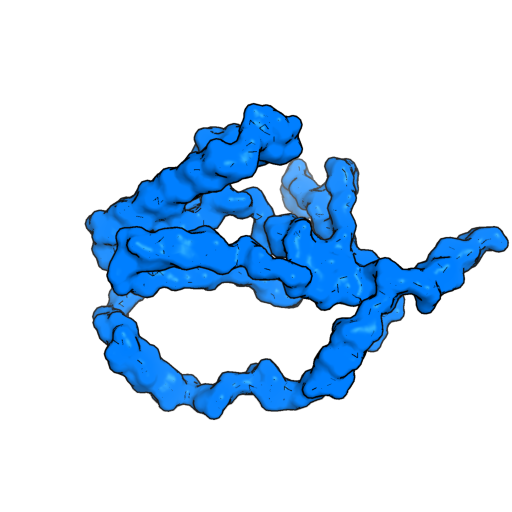
ATOM 712 C CA . ILE A 1 89 ? 7.813 1.540 14.499 1.00 98.19 89 ILE A CA 1
ATOM 713 C C . ILE A 1 89 ? 6.642 0.908 15.259 1.00 98.19 89 ILE A C 1
ATOM 715 O O . ILE A 1 89 ? 5.547 1.474 15.275 1.00 98.19 89 ILE A O 1
ATOM 719 N N . ALA A 1 90 ? 6.864 -0.239 15.910 1.00 98.38 90 ALA A N 1
ATOM 720 C CA . ALA A 1 90 ? 5.851 -0.895 16.728 1.00 98.38 90 ALA A CA 1
ATOM 721 C C . ALA A 1 90 ? 5.340 0.034 17.843 1.00 98.38 90 ALA A C 1
ATOM 723 O O . ALA A 1 90 ? 4.134 0.140 18.046 1.00 98.38 90 ALA A O 1
ATOM 724 N N . GLU A 1 91 ? 6.223 0.783 18.501 1.00 98.44 91 GLU A N 1
ATOM 725 C CA . GLU A 1 91 ? 5.826 1.734 19.541 1.00 98.44 91 GLU A CA 1
ATOM 726 C C . GLU A 1 91 ? 4.929 2.863 19.002 1.00 98.44 91 GLU A C 1
ATOM 728 O O . GLU A 1 91 ? 3.904 3.186 19.606 1.00 98.44 91 GLU A O 1
ATOM 733 N N . HIS A 1 92 ? 5.233 3.401 17.817 1.00 98.38 92 HIS A N 1
ATOM 734 C CA . HIS A 1 92 ? 4.368 4.393 17.168 1.00 98.38 92 HIS A CA 1
ATOM 735 C C . HIS A 1 92 ? 3.003 3.820 16.763 1.00 98.38 92 HIS A C 1
ATOM 737 O O . HIS A 1 92 ? 1.979 4.487 16.927 1.00 98.38 92 HIS A O 1
ATOM 743 N N . ILE A 1 93 ? 2.959 2.574 16.280 1.00 98.62 93 ILE A N 1
ATOM 744 C CA . ILE A 1 93 ? 1.697 1.876 15.992 1.00 98.62 93 ILE A CA 1
ATOM 745 C C . ILE A 1 93 ? 0.895 1.679 17.281 1.00 98.62 93 ILE A C 1
ATOM 747 O O . ILE A 1 93 ? -0.310 1.929 17.304 1.00 98.62 93 ILE A O 1
ATOM 751 N N . ARG A 1 94 ? 1.555 1.271 18.370 1.00 98.75 94 ARG A N 1
ATOM 752 C CA . ARG A 1 94 ? 0.919 1.086 19.676 1.00 98.75 94 ARG A CA 1
ATOM 753 C C . ARG A 1 94 ? 0.303 2.382 20.178 1.00 98.75 94 ARG A C 1
ATOM 755 O O . ARG A 1 94 ? -0.856 2.381 20.586 1.00 98.75 94 ARG A O 1
ATOM 762 N N . GLN A 1 95 ? 1.042 3.483 20.093 1.00 98.50 95 GLN A N 1
ATOM 763 C CA . GLN A 1 95 ? 0.534 4.804 20.444 1.00 98.50 95 GLN A CA 1
ATOM 764 C C . GLN A 1 95 ? -0.694 5.175 19.601 1.00 98.50 95 GLN A C 1
ATOM 766 O O . GLN A 1 95 ? -1.713 5.579 20.154 1.00 98.50 95 GLN A O 1
ATOM 771 N N . ALA A 1 96 ? -0.638 4.978 18.280 1.00 98.56 96 ALA A N 1
ATOM 772 C CA . ALA A 1 96 ? -1.767 5.252 17.395 1.00 98.56 96 ALA A CA 1
ATOM 773 C C . ALA A 1 96 ? -3.024 4.457 17.782 1.00 98.56 96 ALA A C 1
ATOM 775 O O . ALA A 1 96 ? -4.120 5.018 17.793 1.00 98.56 96 ALA A O 1
ATOM 776 N N . ILE A 1 97 ? -2.890 3.166 18.103 1.00 98.81 97 ILE A N 1
ATOM 777 C CA . ILE A 1 97 ? -4.018 2.329 18.536 1.00 98.81 97 ILE A CA 1
ATOM 778 C C . ILE A 1 97 ? -4.605 2.843 19.855 1.00 98.81 97 ILE A C 1
ATOM 780 O O . ILE A 1 97 ? -5.807 3.098 19.913 1.00 98.81 97 ILE A O 1
ATOM 784 N N . VAL A 1 98 ? -3.767 3.081 20.870 1.00 98.69 98 VAL A N 1
ATOM 785 C CA . VAL A 1 98 ? -4.209 3.559 22.193 1.00 98.69 98 VAL A CA 1
ATOM 786 C C . VAL A 1 98 ? -4.975 4.881 22.096 1.00 98.69 98 VAL A C 1
ATOM 788 O O . VAL A 1 98 ? -6.036 5.027 22.703 1.00 98.69 98 VAL A O 1
ATOM 791 N N . GLU A 1 99 ? -4.485 5.840 21.308 1.00 98.62 99 GLU A N 1
ATOM 792 C CA . GLU A 1 99 ? -5.163 7.133 21.165 1.00 98.62 99 GLU A CA 1
ATOM 793 C C . GLU A 1 99 ? -6.516 7.004 20.451 1.00 98.62 99 GLU A C 1
ATOM 795 O O . GLU A 1 99 ? -7.498 7.622 20.857 1.00 98.62 99 GLU A O 1
ATOM 800 N N . GLN A 1 100 ? -6.616 6.160 19.422 1.00 98.81 100 GLN A N 1
ATOM 801 C CA . GLN A 1 100 ? -7.892 5.907 18.742 1.00 98.81 100 GLN A CA 1
ATOM 802 C C . GLN A 1 100 ? -8.908 5.199 19.645 1.00 98.81 100 GLN A C 1
ATOM 804 O O . GLN A 1 100 ? -10.099 5.515 19.586 1.00 98.81 100 GLN A O 1
ATOM 809 N N . GLU A 1 101 ? -8.459 4.263 20.486 1.00 98.62 101 GLU A N 1
ATOM 810 C CA . GLU A 1 101 ? -9.324 3.629 21.482 1.00 98.62 101 GLU A CA 1
ATOM 811 C C . GLU A 1 101 ? -9.844 4.644 22.497 1.00 98.62 101 GLU A C 1
ATOM 813 O O . GLU A 1 101 ? -11.047 4.670 22.762 1.00 98.62 101 GLU A O 1
ATOM 818 N N . ARG A 1 102 ? -8.969 5.528 22.992 1.00 98.56 102 ARG A N 1
ATOM 819 C CA . ARG A 1 102 ? -9.331 6.621 23.903 1.00 98.56 102 ARG A CA 1
ATOM 820 C C . ARG A 1 102 ? -10.333 7.595 23.282 1.00 98.56 102 ARG A C 1
ATOM 822 O O . ARG A 1 102 ? -11.218 8.083 23.979 1.00 98.56 102 ARG A O 1
ATOM 829 N N . LEU A 1 103 ? -10.210 7.862 21.982 1.00 98.50 103 LEU A N 1
ATOM 830 C CA . LEU A 1 103 ? -11.159 8.674 21.211 1.00 98.50 103 LEU A CA 1
ATOM 831 C C . LEU A 1 103 ? -12.486 7.955 20.929 1.00 98.50 103 LEU A C 1
ATOM 833 O O . LEU A 1 103 ? -13.419 8.576 20.427 1.00 98.50 103 LEU A O 1
ATOM 837 N N . GLY A 1 104 ? -12.586 6.661 21.238 1.00 98.38 104 GLY A N 1
ATOM 838 C CA . GLY A 1 104 ? -13.809 5.890 21.057 1.00 98.38 104 GLY A CA 1
ATOM 839 C C . GLY A 1 104 ? -14.102 5.492 19.609 1.00 98.38 104 GLY A C 1
ATOM 840 O O . GLY A 1 104 ? -15.239 5.135 19.330 1.00 98.38 104 GLY A O 1
ATOM 841 N N . LEU A 1 105 ? -13.113 5.497 18.701 1.00 98.75 105 LEU A N 1
ATOM 842 C CA . LEU A 1 105 ? -13.335 5.128 17.292 1.00 98.75 105 LEU A CA 1
ATOM 843 C C . LEU A 1 105 ? -13.767 3.666 17.125 1.00 98.75 105 LEU A C 1
ATOM 845 O O . LEU A 1 105 ? -13.302 2.804 17.867 1.00 98.75 105 LEU A O 1
ATOM 849 N N . ASP A 1 106 ? -14.603 3.362 16.132 1.00 98.75 106 ASP A N 1
ATOM 850 C CA . ASP A 1 106 ? -15.154 2.011 15.925 1.00 98.75 106 ASP A CA 1
ATOM 851 C C . ASP A 1 106 ? -14.254 1.103 15.076 1.00 98.75 106 ASP A C 1
ATOM 853 O O . ASP A 1 106 ? -14.178 -0.103 15.312 1.00 98.75 106 ASP A O 1
ATOM 857 N N . VAL A 1 107 ? -13.566 1.673 14.081 1.00 98.88 107 VAL A N 1
ATOM 858 C CA . VAL A 1 107 ? -12.637 0.954 13.194 1.00 98.88 107 VAL A CA 1
ATOM 859 C C . VAL A 1 107 ? -11.316 1.712 13.123 1.00 98.88 107 VAL A C 1
ATOM 861 O O . VAL A 1 107 ? -11.290 2.870 12.695 1.00 98.88 107 VAL A O 1
ATOM 864 N N . LEU A 1 108 ? -10.220 1.057 13.502 1.00 98.88 108 LEU A N 1
ATOM 865 C CA . LEU A 1 108 ? -8.914 1.691 13.682 1.00 98.88 108 LEU A CA 1
ATOM 866 C C . LEU A 1 108 ? -8.007 1.523 12.460 1.00 98.88 108 LEU A C 1
ATOM 868 O O . LEU A 1 108 ? -8.211 0.660 11.604 1.00 98.88 108 LEU A O 1
ATOM 872 N N . VAL A 1 109 ? -6.963 2.341 12.411 1.00 98.81 109 VAL A N 1
ATOM 873 C CA . VAL A 1 109 ? -5.830 2.247 11.478 1.00 98.81 109 VAL A CA 1
ATOM 874 C C . VAL A 1 109 ? -4.525 2.170 12.266 1.00 98.81 109 VAL A C 1
ATOM 876 O O . VAL A 1 109 ? -4.458 2.636 13.399 1.00 98.81 109 VAL A O 1
ATOM 879 N N . HIS A 1 110 ? -3.460 1.614 11.690 1.00 98.62 110 HIS A N 1
ATOM 880 C CA . HIS A 1 110 ? -2.157 1.547 12.371 1.00 98.62 110 HIS A CA 1
ATOM 881 C C . HIS A 1 110 ? -1.300 2.813 12.196 1.00 98.62 110 HIS A C 1
ATOM 883 O O . HIS A 1 110 ? -0.233 2.912 12.790 1.00 98.62 110 HIS A O 1
ATOM 889 N N . GLY A 1 111 ? -1.745 3.780 11.386 1.00 98.25 111 GLY A N 1
ATOM 890 C CA . GLY A 1 111 ? -1.086 5.081 11.223 1.00 98.25 111 GLY A CA 1
ATOM 891 C C . GLY A 1 111 ? 0.040 5.142 10.186 1.00 98.25 111 GLY A C 1
ATOM 892 O O . GLY A 1 111 ? 0.527 6.239 9.915 1.00 98.25 111 GLY A O 1
ATOM 893 N N . GLU A 1 112 ? 0.423 4.013 9.578 1.00 98.19 112 GLU A N 1
ATOM 894 C CA . GLU A 1 112 ? 1.390 3.926 8.465 1.00 98.19 112 GLU A CA 1
ATOM 895 C C . GLU A 1 112 ? 2.773 4.545 8.773 1.00 98.19 112 GLU A C 1
ATOM 897 O O . GLU A 1 112 ? 3.417 5.141 7.909 1.00 98.19 112 GLU A O 1
ATOM 902 N N . ALA A 1 113 ? 3.254 4.413 10.016 1.00 97.44 113 ALA A N 1
ATOM 903 C CA . ALA A 1 113 ? 4.556 4.942 10.445 1.00 97.44 113 ALA A CA 1
ATOM 904 C C . ALA A 1 113 ? 5.741 4.310 9.686 1.00 97.44 113 ALA A C 1
ATOM 906 O O . ALA A 1 113 ? 6.770 4.955 9.471 1.00 97.44 113 ALA A O 1
ATOM 907 N N . GLU A 1 114 ? 5.593 3.071 9.218 1.00 96.94 114 GLU A N 1
ATOM 908 C CA . GLU A 1 114 ? 6.599 2.367 8.426 1.00 96.94 114 GLU A CA 1
ATOM 909 C C . GLU A 1 114 ? 6.746 2.927 7.000 1.00 96.94 114 GLU A C 1
ATOM 911 O O . GLU A 1 114 ? 7.770 2.702 6.355 1.00 96.94 114 GLU A O 1
ATOM 916 N N . ARG A 1 115 ? 5.747 3.670 6.497 1.00 94.88 115 ARG A N 1
ATOM 917 C CA . ARG A 1 115 ? 5.658 4.071 5.085 1.00 94.88 115 ARG A CA 1
ATOM 918 C C . ARG A 1 115 ? 6.007 5.530 4.884 1.00 94.88 115 ARG A C 1
ATOM 920 O O . ARG A 1 115 ? 5.451 6.418 5.524 1.00 94.88 115 ARG A O 1
ATOM 927 N N . ASN A 1 116 ? 6.895 5.781 3.930 1.00 90.62 116 ASN A N 1
ATOM 928 C CA . ASN A 1 116 ? 7.223 7.138 3.508 1.00 90.62 116 ASN A CA 1
ATOM 929 C C . ASN A 1 116 ? 6.405 7.599 2.293 1.00 90.62 116 ASN A C 1
ATOM 931 O O . ASN A 1 116 ? 6.014 8.759 2.227 1.00 90.62 116 ASN A O 1
ATOM 935 N N . ASP A 1 117 ? 6.158 6.696 1.346 1.00 95.25 117 ASP A N 1
ATOM 936 C CA . ASP A 1 117 ? 5.398 6.951 0.125 1.00 95.25 117 ASP A CA 1
ATOM 937 C C . ASP A 1 117 ? 4.547 5.722 -0.218 1.00 95.25 117 ASP A C 1
ATOM 939 O O . ASP A 1 117 ? 4.960 4.580 -0.003 1.00 95.25 117 ASP A O 1
ATOM 943 N N . MET A 1 118 ? 3.337 5.959 -0.725 1.00 95.12 118 MET A N 1
ATOM 944 C CA . MET A 1 118 ? 2.338 4.913 -0.942 1.00 95.12 118 MET A CA 1
ATOM 945 C C . MET A 1 118 ? 2.595 4.046 -2.183 1.00 95.12 118 MET A C 1
ATOM 947 O O . MET A 1 118 ? 1.903 3.045 -2.354 1.00 95.12 118 MET A O 1
ATOM 951 N N . VAL A 1 119 ? 3.544 4.400 -3.052 1.00 96.94 119 VAL A N 1
ATOM 952 C CA . VAL A 1 119 ? 3.924 3.619 -4.239 1.00 96.94 119 VAL A CA 1
ATOM 953 C C . VAL A 1 119 ? 5.335 3.059 -4.084 1.00 96.94 119 VAL A C 1
ATOM 955 O O . VAL A 1 119 ? 5.517 1.861 -4.301 1.00 96.94 119 VAL A O 1
ATOM 958 N N . GLU A 1 120 ? 6.302 3.864 -3.625 1.00 95.81 120 GLU A N 1
ATOM 959 C CA . GLU A 1 120 ? 7.683 3.414 -3.370 1.00 95.81 120 GLU A CA 1
ATOM 960 C C . GLU A 1 120 ? 7.690 2.233 -2.387 1.00 95.81 120 GLU A C 1
ATOM 962 O O . GLU A 1 120 ? 8.279 1.198 -2.690 1.00 95.81 120 GLU A O 1
ATOM 967 N N . TYR A 1 121 ? 6.925 2.317 -1.289 1.00 97.31 121 TYR A N 1
ATOM 968 C CA . TYR A 1 121 ? 6.869 1.256 -0.276 1.00 97.31 121 TYR A CA 1
ATOM 969 C C . TYR A 1 121 ? 6.415 -0.101 -0.839 1.00 97.31 121 TYR A C 1
ATOM 971 O O . TYR A 1 121 ? 6.940 -1.143 -0.451 1.00 97.31 121 TYR A O 1
ATOM 979 N N . PHE A 1 122 ? 5.449 -0.116 -1.763 1.00 98.25 122 PHE A N 1
ATOM 980 C CA . PHE A 1 122 ? 5.019 -1.366 -2.396 1.00 98.25 122 PHE A CA 1
ATOM 981 C C . PHE A 1 122 ? 6.016 -1.833 -3.447 1.00 98.25 122 PHE A C 1
ATOM 983 O O . PHE A 1 122 ? 6.350 -3.014 -3.462 1.00 98.25 122 PHE A O 1
ATOM 990 N N . GLY A 1 123 ? 6.507 -0.928 -4.295 1.00 97.31 123 GLY A N 1
ATOM 991 C CA . GLY A 1 123 ? 7.465 -1.279 -5.338 1.00 97.31 123 GLY A CA 1
ATOM 992 C C . GLY A 1 123 ? 8.755 -1.887 -4.775 1.00 97.31 123 GLY A C 1
ATOM 993 O O . GLY A 1 123 ? 9.291 -2.806 -5.379 1.00 97.31 123 GLY A O 1
ATOM 994 N N . GLU A 1 124 ? 9.234 -1.430 -3.609 1.00 96.62 124 GLU A N 1
ATOM 995 C CA . GLU A 1 124 ? 10.443 -1.968 -2.955 1.00 96.62 124 GLU A CA 1
ATOM 996 C C . GLU A 1 124 ? 10.295 -3.450 -2.559 1.00 96.62 124 GLU A C 1
ATOM 998 O O . GLU A 1 124 ? 11.292 -4.147 -2.385 1.00 96.62 124 GLU A O 1
ATOM 1003 N N . HIS A 1 125 ? 9.058 -3.944 -2.453 1.00 97.38 125 HIS A N 1
ATOM 1004 C CA . HIS A 1 125 ? 8.737 -5.324 -2.087 1.00 97.38 125 HIS A CA 1
ATOM 1005 C C . HIS A 1 125 ? 8.127 -6.134 -3.244 1.00 97.38 125 HIS A C 1
ATOM 1007 O O . HIS A 1 125 ? 7.613 -7.237 -3.025 1.00 97.38 125 HIS A O 1
ATOM 1013 N N . LEU A 1 126 ? 8.135 -5.588 -4.462 1.00 98.25 126 LEU A N 1
ATOM 1014 C CA . LEU A 1 126 ? 7.642 -6.244 -5.668 1.00 98.25 126 LEU A CA 1
ATOM 1015 C C . LEU A 1 126 ? 8.800 -6.512 -6.629 1.00 98.25 126 LEU A C 1
ATOM 1017 O O . LEU A 1 126 ? 9.617 -5.634 -6.906 1.00 98.25 126 LEU A O 1
ATOM 1021 N N . ASP A 1 127 ? 8.828 -7.715 -7.196 1.00 97.94 127 ASP A N 1
ATOM 1022 C CA . ASP A 1 127 ? 9.699 -7.996 -8.334 1.00 97.94 127 ASP A CA 1
ATOM 1023 C C . ASP A 1 127 ? 9.227 -7.196 -9.556 1.00 97.94 127 ASP A C 1
ATOM 1025 O O . ASP A 1 127 ? 8.064 -6.795 -9.654 1.00 97.94 127 ASP A O 1
ATOM 1029 N N . GLY A 1 128 ? 10.130 -6.977 -10.512 1.00 97.19 128 GLY A N 1
ATOM 1030 C CA . GLY A 1 128 ? 9.824 -6.234 -11.738 1.00 97.19 128 GLY A CA 1
ATOM 1031 C C . GLY A 1 128 ? 9.920 -4.712 -11.594 1.00 97.19 128 GLY A C 1
ATOM 1032 O O . GLY A 1 128 ? 9.702 -4.010 -12.580 1.00 97.19 128 GLY A O 1
ATOM 1033 N N . PHE A 1 129 ? 10.307 -4.199 -10.421 1.00 98.19 129 PHE A N 1
ATOM 1034 C CA . PHE A 1 129 ? 10.576 -2.780 -10.172 1.00 98.19 129 PHE A CA 1
ATOM 1035 C C . PHE A 1 129 ? 12.071 -2.476 -10.038 1.00 98.19 129 PHE A C 1
ATOM 1037 O O . PHE A 1 129 ? 12.861 -3.298 -9.573 1.00 98.19 129 PHE A O 1
ATOM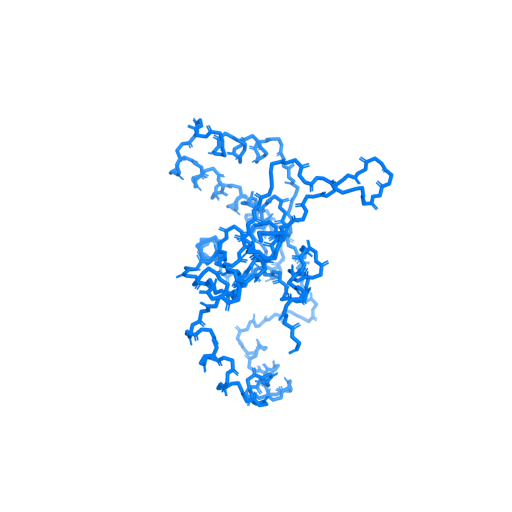 1044 N N . VAL A 1 130 ? 12.459 -1.255 -10.410 1.00 97.31 130 VAL A N 1
ATOM 1045 C CA . VAL A 1 130 ? 13.745 -0.646 -10.036 1.00 97.31 130 VAL A CA 1
ATOM 1046 C C . VAL A 1 130 ? 13.549 0.800 -9.592 1.00 97.31 130 VAL A C 1
ATOM 1048 O O . VAL A 1 130 ? 12.560 1.452 -9.932 1.00 97.31 130 VAL A O 1
ATOM 1051 N N . PHE A 1 131 ? 14.537 1.311 -8.859 1.00 97.12 131 PHE A N 1
ATOM 1052 C CA . PHE A 1 131 ? 14.513 2.638 -8.258 1.00 97.12 131 PHE A CA 1
ATOM 1053 C C . PHE A 1 131 ? 15.735 3.440 -8.673 1.00 97.12 131 PHE A C 1
ATOM 1055 O O . PHE A 1 131 ? 16.847 2.921 -8.758 1.00 97.12 131 PHE A O 1
ATOM 1062 N N . THR A 1 132 ? 15.528 4.731 -8.903 1.00 97.44 132 THR A N 1
ATOM 1063 C CA . THR A 1 132 ? 16.614 5.665 -9.193 1.00 97.44 132 THR A CA 1
ATOM 1064 C C . THR A 1 132 ? 17.072 6.365 -7.911 1.00 97.44 132 THR A C 1
ATOM 1066 O O . THR A 1 132 ? 16.318 6.494 -6.940 1.00 97.44 132 THR A O 1
ATOM 1069 N N . GLN A 1 133 ? 18.318 6.844 -7.904 1.00 93.88 133 GLN A N 1
ATOM 1070 C CA . GLN A 1 133 ? 18.799 7.752 -6.858 1.00 93.88 133 GLN A CA 1
ATOM 1071 C C . GLN A 1 133 ? 18.393 9.205 -7.154 1.00 93.88 133 GLN A C 1
ATOM 1073 O O . GLN A 1 133 ? 17.987 9.928 -6.247 1.00 93.88 133 GLN A O 1
ATOM 1078 N N . ASN A 1 134 ? 18.439 9.612 -8.431 1.00 97.00 134 ASN A N 1
ATOM 1079 C CA . ASN A 1 134 ? 18.264 11.006 -8.860 1.00 97.00 134 ASN A CA 1
ATOM 1080 C C . ASN A 1 134 ? 17.253 11.202 -10.007 1.00 97.00 134 ASN A C 1
ATOM 1082 O O . ASN A 1 134 ? 17.262 12.256 -10.636 1.00 97.00 134 ASN A O 1
ATOM 1086 N N . GLY A 1 135 ? 16.384 10.227 -10.294 1.00 96.94 135 GLY A N 1
ATOM 1087 C CA . GLY A 1 135 ? 15.353 10.328 -11.339 1.00 96.94 135 GLY A CA 1
ATOM 1088 C C . GLY A 1 135 ? 14.160 11.187 -10.916 1.00 96.94 135 GLY A C 1
ATOM 1089 O O . GLY A 1 135 ? 13.041 10.690 -10.821 1.00 96.94 135 GLY A O 1
ATOM 1090 N N . TRP A 1 136 ? 14.417 12.456 -10.599 1.00 97.88 136 TRP A N 1
ATOM 1091 C CA . TRP A 1 136 ? 13.410 13.416 -10.158 1.00 97.88 136 TRP A CA 1
ATOM 1092 C C . TRP A 1 136 ? 12.638 14.006 -11.337 1.00 97.88 136 TRP A C 1
ATOM 1094 O O . TRP A 1 136 ? 13.223 14.400 -12.343 1.00 97.88 136 TRP A O 1
ATOM 1104 N N . VAL A 1 137 ? 11.325 14.139 -11.166 1.00 98.00 137 VAL A N 1
ATOM 1105 C CA . VAL A 1 137 ? 10.416 14.798 -12.108 1.00 98.00 137 VAL A CA 1
ATOM 1106 C C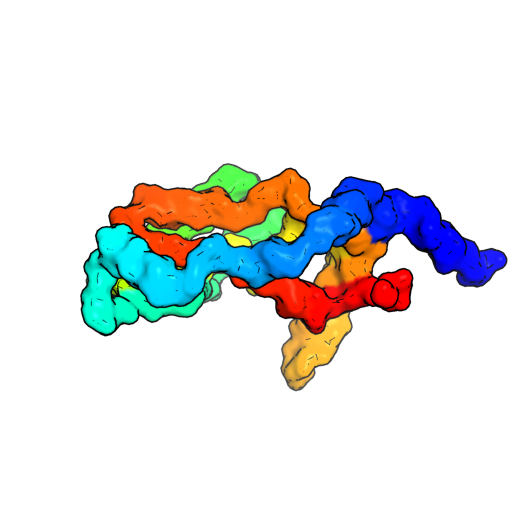 . VAL A 1 137 ? 9.632 15.861 -11.355 1.00 98.00 137 VAL A C 1
ATOM 1108 O O . VAL A 1 137 ? 9.100 15.600 -10.274 1.00 98.00 137 VAL A O 1
ATOM 1111 N N . GLN A 1 138 ? 9.550 17.068 -11.909 1.00 97.94 138 GLN A N 1
ATOM 1112 C CA . GLN A 1 138 ? 8.715 18.123 -11.344 1.00 97.94 138 GLN A CA 1
ATOM 1113 C C . GLN A 1 138 ? 7.243 17.685 -11.360 1.00 97.94 138 GLN A C 1
ATOM 1115 O O . GLN A 1 138 ? 6.725 17.270 -12.391 1.00 97.94 138 GLN A O 1
ATOM 1120 N N . SER A 1 139 ? 6.569 17.783 -10.213 1.00 96.62 139 SER A N 1
ATOM 1121 C CA . SER A 1 139 ? 5.146 17.449 -10.077 1.00 96.62 139 SER A CA 1
ATOM 1122 C C . SER A 1 139 ? 4.296 18.702 -9.907 1.00 96.62 139 SER A C 1
ATOM 1124 O O . SER A 1 139 ? 3.308 18.874 -10.613 1.00 96.62 139 SER A O 1
ATOM 1126 N N . TYR A 1 140 ? 4.653 19.575 -8.962 1.00 96.94 140 TYR A N 1
ATOM 1127 C CA . TYR A 1 140 ? 3.854 20.762 -8.660 1.00 96.94 140 TYR A CA 1
ATOM 1128 C C . TYR A 1 140 ? 4.714 21.872 -8.052 1.00 96.94 140 TYR A C 1
ATOM 1130 O O . TYR A 1 140 ? 5.223 21.723 -6.939 1.00 96.94 140 TYR A O 1
ATOM 1138 N N . GLY A 1 141 ? 4.879 22.994 -8.759 1.00 97.06 141 GLY A N 1
ATOM 1139 C CA . GLY A 1 141 ? 5.771 24.071 -8.319 1.00 97.06 141 GLY A CA 1
ATOM 1140 C C . GLY A 1 141 ? 7.201 23.553 -8.125 1.00 97.06 141 GLY A C 1
ATOM 1141 O O . GLY A 1 141 ? 7.757 22.941 -9.029 1.00 97.06 141 GLY A O 1
ATOM 1142 N N . SER A 1 142 ? 7.786 23.743 -6.943 1.00 96.38 142 SER A N 1
ATOM 1143 C CA . SER A 1 142 ? 9.108 23.199 -6.586 1.00 96.38 142 SER A CA 1
ATOM 1144 C C . SER A 1 142 ? 9.075 21.761 -6.045 1.00 96.38 142 SER A C 1
ATOM 1146 O O . SER A 1 142 ? 10.123 21.209 -5.708 1.00 96.38 142 SER A O 1
ATOM 1148 N N . ARG A 1 143 ? 7.895 21.131 -5.943 1.00 96.50 143 ARG A N 1
ATOM 1149 C CA . ARG A 1 143 ? 7.767 19.740 -5.492 1.00 96.50 143 ARG A CA 1
ATOM 1150 C C . ARG A 1 143 ? 8.082 18.787 -6.639 1.00 96.50 143 ARG A C 1
ATOM 1152 O O . ARG A 1 143 ? 7.363 18.759 -7.642 1.00 96.50 143 ARG A O 1
ATOM 1159 N N . CYS A 1 144 ? 9.093 17.953 -6.436 1.00 96.94 144 CYS A N 1
ATOM 1160 C CA . CYS A 1 144 ? 9.441 16.856 -7.331 1.00 96.94 144 CYS A CA 1
ATOM 1161 C C . CYS A 1 144 ? 8.985 15.509 -6.762 1.00 96.94 144 CYS A C 1
ATOM 1163 O O . CYS A 1 144 ? 8.864 15.337 -5.549 1.00 96.94 144 CYS A O 1
ATOM 1165 N N . VAL A 1 145 ? 8.758 14.553 -7.654 1.00 96.81 145 VAL A N 1
ATOM 1166 C CA . VAL A 1 145 ? 8.529 13.138 -7.348 1.00 96.81 145 VAL A CA 1
ATOM 1167 C C . VAL A 1 145 ? 9.651 12.307 -7.955 1.00 96.81 145 VAL A C 1
ATOM 1169 O O . VAL A 1 145 ? 10.328 12.755 -8.880 1.00 96.81 145 VAL A O 1
ATOM 1172 N N . LYS A 1 146 ? 9.849 11.097 -7.438 1.00 96.56 146 LYS A N 1
ATOM 1173 C CA . LYS A 1 146 ? 10.852 10.151 -7.932 1.00 96.56 146 LYS A CA 1
ATOM 1174 C C . LYS A 1 146 ? 10.161 8.813 -8.225 1.00 96.56 146 LYS A C 1
ATOM 1176 O O . LYS A 1 146 ? 10.194 7.928 -7.369 1.00 96.56 146 LYS A O 1
ATOM 1181 N N . PRO A 1 147 ? 9.474 8.692 -9.377 1.00 97.12 147 PRO A N 1
ATOM 1182 C CA . PRO A 1 147 ? 8.658 7.523 -9.685 1.00 97.12 147 PRO A CA 1
ATOM 1183 C C . PRO A 1 147 ? 9.506 6.243 -9.746 1.00 97.12 147 PRO A C 1
ATOM 1185 O O . PRO A 1 147 ? 10.614 6.273 -10.298 1.00 97.12 147 PRO A O 1
ATOM 1188 N N . PRO A 1 148 ? 9.006 5.109 -9.228 1.00 97.88 148 PRO A N 1
ATOM 1189 C CA . PRO A 1 148 ? 9.582 3.799 -9.519 1.00 97.88 148 PRO A CA 1
ATOM 1190 C C . PRO A 1 148 ? 9.492 3.489 -11.017 1.00 97.88 148 PRO A C 1
ATOM 1192 O O . PRO A 1 148 ? 8.679 4.075 -11.731 1.00 97.88 148 PRO A O 1
ATOM 1195 N N . ILE A 1 149 ? 10.307 2.556 -11.506 1.00 98.25 149 ILE A N 1
ATOM 1196 C CA . ILE A 1 149 ? 10.283 2.130 -12.911 1.00 98.25 149 ILE A CA 1
ATOM 1197 C C . ILE A 1 149 ? 9.893 0.658 -12.969 1.00 98.25 149 ILE A C 1
ATOM 1199 O O . ILE A 1 149 ? 10.573 -0.185 -12.379 1.00 98.25 149 ILE A O 1
ATOM 1203 N N . VAL A 1 150 ? 8.830 0.344 -13.711 1.00 98.06 150 VAL A N 1
ATOM 1204 C CA . VAL A 1 150 ? 8.459 -1.039 -14.021 1.00 98.06 150 VAL A CA 1
ATOM 1205 C C . VAL A 1 150 ? 9.358 -1.519 -15.158 1.00 98.06 150 VAL A C 1
ATOM 1207 O O . VAL A 1 150 ? 9.334 -0.967 -16.255 1.00 98.06 150 VAL A O 1
ATOM 1210 N N . ILE A 1 151 ? 10.174 -2.541 -14.909 1.00 96.56 151 ILE A N 1
ATOM 1211 C CA . ILE A 1 151 ? 11.124 -3.080 -15.896 1.00 96.56 151 ILE A CA 1
ATOM 1212 C C . ILE A 1 151 ? 10.759 -4.472 -16.401 1.00 96.56 151 ILE A C 1
ATOM 1214 O O . ILE A 1 151 ? 11.282 -4.879 -17.435 1.00 96.56 151 ILE A O 1
ATOM 1218 N N . GLY A 1 152 ? 9.881 -5.190 -15.703 1.00 97.06 152 GLY A N 1
ATOM 1219 C CA . GLY A 1 152 ? 9.510 -6.557 -16.050 1.00 97.06 152 GLY A CA 1
ATOM 1220 C C . GLY A 1 152 ? 8.165 -6.976 -15.484 1.00 97.06 152 GLY A C 1
ATOM 1221 O O . GLY A 1 152 ? 7.390 -6.147 -15.005 1.00 97.06 152 GLY A O 1
ATOM 1222 N N . ASP A 1 153 ? 7.875 -8.264 -15.600 1.00 97.88 153 ASP A N 1
ATOM 1223 C CA . ASP A 1 153 ? 6.676 -8.879 -15.047 1.00 97.88 153 ASP A CA 1
ATOM 1224 C C . ASP A 1 153 ? 6.678 -8.784 -13.518 1.00 97.88 153 ASP A C 1
ATOM 1226 O O . ASP A 1 153 ? 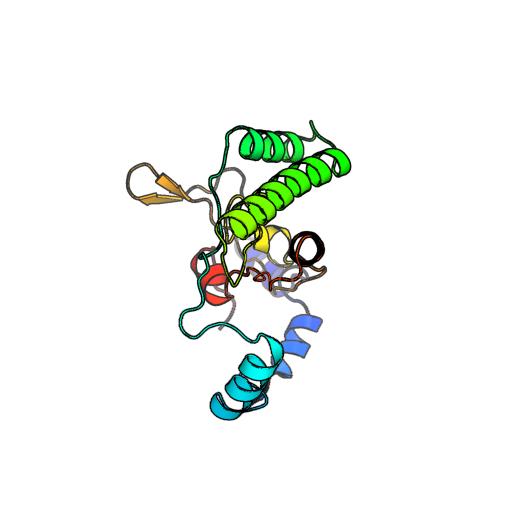7.658 -9.123 -12.854 1.00 97.88 153 ASP A O 1
ATOM 1230 N N . VAL A 1 154 ? 5.564 -8.306 -12.962 1.00 98.12 154 VAL A N 1
ATOM 1231 C CA . VAL A 1 154 ? 5.463 -7.967 -11.540 1.00 98.12 154 VAL A CA 1
ATOM 1232 C C . VAL A 1 154 ? 4.948 -9.155 -10.733 1.00 98.12 154 VAL A C 1
ATOM 1234 O O . VAL A 1 154 ? 3.860 -9.679 -10.988 1.00 98.12 154 VAL A O 1
ATOM 1237 N N . SER A 1 155 ? 5.696 -9.537 -9.698 1.00 98.06 155 SER A N 1
ATOM 1238 C CA . SER A 1 155 ? 5.294 -10.544 -8.711 1.00 98.06 155 SER A CA 1
ATOM 1239 C C . SER A 1 155 ? 5.547 -10.082 -7.281 1.00 98.06 155 SER A C 1
ATOM 1241 O O . SER A 1 155 ? 6.344 -9.187 -7.019 1.00 98.06 155 SER A O 1
ATOM 1243 N N . ARG A 1 156 ? 4.832 -10.698 -6.332 1.00 98.25 156 ARG A N 1
ATOM 1244 C CA . ARG A 1 156 ? 4.972 -10.428 -4.898 1.00 98.25 156 ARG A CA 1
ATOM 1245 C C . ARG A 1 156 ? 5.611 -11.636 -4.196 1.00 98.25 156 ARG A C 1
ATOM 1247 O O . ARG A 1 156 ? 4.860 -12.562 -3.864 1.00 98.25 156 ARG A O 1
ATOM 1254 N N . PRO A 1 157 ? 6.931 -11.634 -3.938 1.00 97.25 157 PRO A N 1
ATOM 1255 C CA . PRO A 1 157 ? 7.640 -12.792 -3.388 1.00 97.25 157 PRO A CA 1
ATOM 1256 C C . PRO A 1 157 ? 7.321 -13.052 -1.908 1.00 97.25 157 PRO A C 1
ATOM 1258 O O . PRO A 1 157 ? 7.296 -14.202 -1.476 1.00 97.25 157 PRO A O 1
ATOM 1261 N N . ALA A 1 158 ? 7.021 -12.004 -1.133 1.00 98.00 158 ALA A N 1
ATOM 1262 C CA . ALA A 1 158 ? 6.757 -12.094 0.303 1.00 98.00 158 ALA A CA 1
ATOM 1263 C C . ALA A 1 158 ? 5.582 -11.194 0.745 1.00 98.00 158 ALA A C 1
ATOM 1265 O O . ALA A 1 158 ? 5.175 -10.283 0.018 1.00 98.00 158 ALA A O 1
ATOM 1266 N N . PRO A 1 159 ? 4.978 -11.435 1.925 1.00 98.12 159 PRO A N 1
ATOM 1267 C CA . PRO A 1 159 ? 4.032 -10.494 2.520 1.00 98.12 159 PRO A CA 1
ATOM 1268 C C . PRO A 1 159 ? 4.670 -9.115 2.740 1.00 98.12 159 PRO A C 1
ATOM 1270 O O . PRO A 1 159 ? 5.763 -9.033 3.281 1.00 98.12 159 PRO A O 1
ATOM 1273 N N . ILE A 1 160 ? 3.960 -8.045 2.367 1.00 98.06 160 ILE A N 1
ATOM 1274 C CA . ILE A 1 160 ? 4.462 -6.662 2.477 1.00 98.06 160 ILE A CA 1
ATOM 1275 C C . ILE A 1 160 ? 4.005 -6.030 3.799 1.00 98.06 160 ILE A C 1
ATOM 1277 O O . ILE A 1 160 ? 4.800 -5.673 4.653 1.00 98.06 160 ILE A O 1
ATOM 1281 N N . THR A 1 161 ? 2.688 -5.933 4.002 1.00 97.94 161 THR A N 1
ATOM 1282 C CA . THR A 1 161 ? 2.082 -5.132 5.085 1.00 97.94 161 THR A CA 1
ATOM 1283 C C . THR A 1 161 ? 1.543 -5.970 6.246 1.00 97.94 161 THR A C 1
ATOM 1285 O O . THR A 1 161 ? 1.011 -5.438 7.219 1.00 97.94 161 THR A O 1
ATOM 1288 N N . VAL A 1 162 ? 1.637 -7.298 6.132 1.00 98.25 162 VAL A N 1
ATOM 1289 C CA . VAL A 1 162 ? 0.953 -8.246 7.024 1.00 98.25 162 VAL A CA 1
ATOM 1290 C C . VAL A 1 162 ? 1.495 -8.183 8.445 1.00 98.25 162 VAL A C 1
ATOM 1292 O O . VAL A 1 162 ? 0.719 -8.330 9.383 1.00 98.25 162 VAL A O 1
ATOM 1295 N N . GLU A 1 163 ? 2.798 -7.969 8.614 1.00 97.56 163 GLU A N 1
ATOM 1296 C CA . GLU A 1 163 ? 3.418 -7.885 9.934 1.00 97.56 163 GLU A CA 1
ATOM 1297 C C . GLU A 1 163 ? 2.809 -6.754 10.771 1.00 97.56 163 GLU A C 1
ATOM 1299 O O . GLU A 1 163 ? 2.285 -7.005 11.856 1.00 97.56 163 GLU A O 1
ATOM 1304 N N . TRP A 1 164 ? 2.801 -5.536 10.229 1.00 98.12 164 TRP A N 1
ATOM 1305 C CA . TRP A 1 164 ? 2.280 -4.351 10.908 1.00 98.12 164 TRP A CA 1
ATOM 1306 C C . TRP A 1 164 ? 0.780 -4.433 11.154 1.00 98.12 164 TRP A C 1
ATOM 1308 O O . TRP A 1 164 ? 0.322 -4.116 12.248 1.00 98.12 164 TRP A O 1
ATOM 1318 N N . ALA A 1 165 ? 0.019 -4.936 10.177 1.00 98.00 165 ALA A N 1
ATOM 1319 C CA . ALA A 1 165 ? -1.417 -5.140 10.337 1.00 98.00 165 ALA A CA 1
ATOM 1320 C C . ALA A 1 165 ? -1.732 -6.167 11.439 1.00 98.00 165 ALA A C 1
ATOM 1322 O O . ALA A 1 165 ? -2.639 -5.949 12.240 1.00 98.00 165 ALA A O 1
ATOM 1323 N N . LYS A 1 166 ? -0.970 -7.271 11.515 1.00 98.50 166 LYS A N 1
ATOM 1324 C CA . LYS A 1 166 ? -1.118 -8.275 12.579 1.00 98.50 166 LYS A CA 1
ATOM 1325 C C . LYS A 1 166 ? -0.752 -7.709 13.944 1.00 98.50 166 LYS A C 1
ATOM 1327 O O . LYS A 1 166 ? -1.490 -7.936 14.895 1.00 98.50 166 LYS A O 1
ATOM 1332 N N . TYR A 1 167 ? 0.360 -6.982 14.032 1.00 98.75 167 TYR A N 1
ATOM 1333 C CA . TYR A 1 167 ? 0.778 -6.355 15.279 1.00 98.75 167 TYR A CA 1
ATOM 1334 C C . TYR A 1 167 ? -0.268 -5.344 15.762 1.00 98.75 167 TYR A C 1
ATOM 1336 O O . TYR A 1 167 ? -0.748 -5.469 16.882 1.00 98.75 167 TYR A O 1
ATOM 1344 N N . ALA A 1 168 ? -0.721 -4.432 14.900 1.00 98.75 168 ALA A N 1
ATOM 1345 C CA . ALA A 1 168 ? -1.749 -3.452 15.242 1.00 98.75 168 ALA A CA 1
ATOM 1346 C C . ALA A 1 168 ? -3.060 -4.111 15.701 1.00 98.75 168 ALA A C 1
ATOM 1348 O O . ALA A 1 168 ? -3.612 -3.730 16.728 1.00 98.75 168 ALA A O 1
ATOM 1349 N N . GLN A 1 169 ? -3.529 -5.141 14.986 1.00 98.75 169 GLN A N 1
ATOM 1350 C CA . GLN A 1 169 ? -4.728 -5.886 15.380 1.00 98.75 169 GLN A CA 1
ATOM 1351 C C . GLN A 1 169 ? -4.548 -6.652 16.699 1.00 98.75 169 GLN A C 1
ATOM 1353 O O . GLN A 1 169 ? -5.531 -6.868 17.393 1.00 98.75 169 GLN A O 1
ATOM 1358 N N . SER A 1 170 ? -3.327 -7.056 17.070 1.00 98.69 170 SER A N 1
ATOM 1359 C CA . SER A 1 170 ? -3.073 -7.744 18.347 1.00 98.69 170 SER A CA 1
ATOM 1360 C C . SER A 1 170 ? -3.177 -6.835 19.578 1.00 98.69 170 SER A C 1
ATOM 1362 O O . SER A 1 170 ? -3.190 -7.335 20.698 1.00 98.69 170 SER A O 1
ATOM 1364 N N . LEU A 1 171 ? -3.247 -5.516 19.375 1.00 98.75 171 LEU A N 1
ATOM 1365 C CA . LEU A 1 171 ? -3.287 -4.516 20.443 1.00 98.75 171 LEU A CA 1
ATOM 1366 C C . LEU A 1 171 ? -4.709 -4.077 20.821 1.00 98.75 171 LEU A C 1
ATOM 1368 O O . LEU A 1 171 ? -4.856 -3.286 21.746 1.00 98.75 171 LEU A O 1
ATOM 1372 N N . THR A 1 172 ? -5.738 -4.531 20.101 1.00 98.69 172 THR A N 1
ATOM 1373 C CA . THR A 1 172 ? -7.130 -4.108 20.310 1.00 98.69 172 THR A CA 1
ATOM 1374 C C . THR A 1 172 ? -8.114 -5.180 19.841 1.00 98.69 172 THR A C 1
ATOM 1376 O O . THR A 1 172 ? -7.868 -5.883 18.859 1.00 98.69 172 THR A O 1
ATOM 1379 N N . ASP A 1 173 ? -9.269 -5.264 20.502 1.00 98.06 173 ASP A N 1
ATOM 1380 C CA . ASP A 1 173 ? -10.392 -6.106 20.067 1.00 98.06 173 ASP A CA 1
ATOM 1381 C C . ASP A 1 173 ? -11.209 -5.465 18.932 1.00 98.06 173 ASP A C 1
ATOM 1383 O O . ASP A 1 173 ? -12.011 -6.128 18.266 1.00 98.06 173 ASP A O 1
ATOM 1387 N N . LYS A 1 174 ? -11.022 -4.163 18.691 1.00 98.50 174 LYS A N 1
ATOM 1388 C CA . LYS A 1 174 ? -11.701 -3.451 17.609 1.00 98.50 174 LYS A CA 1
ATOM 1389 C C . LYS A 1 174 ? -11.073 -3.802 16.252 1.00 98.50 174 LYS A C 1
ATOM 1391 O O . LYS A 1 174 ? -9.879 -4.094 16.165 1.00 98.50 174 LYS A O 1
ATOM 1396 N N . PRO A 1 175 ? -11.846 -3.778 15.154 1.00 98.69 175 PRO A N 1
ATOM 1397 C CA . PRO A 1 175 ? -11.314 -4.082 13.830 1.00 98.69 175 PRO A CA 1
ATOM 1398 C C . PRO A 1 175 ? -10.279 -3.038 13.384 1.00 98.69 175 PRO A C 1
ATOM 1400 O O . PRO A 1 175 ? -10.555 -1.836 13.386 1.00 98.69 175 PRO A O 1
ATOM 1403 N N . VAL A 1 176 ? -9.117 -3.505 12.923 1.00 98.81 176 VAL A N 1
ATOM 1404 C CA . VAL A 1 176 ? -8.056 -2.670 12.341 1.00 98.81 176 VAL A CA 1
ATOM 1405 C C . VAL A 1 176 ? -8.033 -2.821 10.817 1.00 98.81 176 VAL A C 1
ATOM 1407 O O . VAL A 1 176 ? -8.068 -3.929 10.276 1.00 98.81 176 VAL A O 1
ATOM 1410 N N . LYS A 1 177 ? -7.966 -1.701 10.091 1.00 98.81 177 LYS A N 1
ATOM 1411 C CA . LYS A 1 177 ? -7.876 -1.686 8.625 1.00 98.81 177 LYS A CA 1
ATOM 1412 C C . LYS A 1 177 ? -6.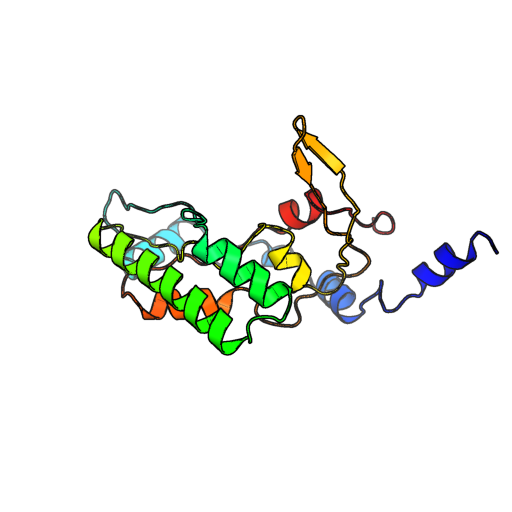508 -2.166 8.147 1.00 98.81 177 LYS A C 1
ATOM 1414 O O . LYS A 1 177 ? -5.473 -1.635 8.537 1.00 98.81 177 LYS A O 1
ATOM 1419 N N . GLY A 1 178 ? -6.512 -3.102 7.201 1.00 97.88 178 GLY A N 1
ATOM 1420 C CA . GLY A 1 178 ? -5.355 -3.341 6.342 1.00 97.88 178 GLY A CA 1
ATOM 1421 C C . GLY A 1 178 ? -5.271 -2.270 5.252 1.00 97.88 178 GLY A C 1
ATOM 1422 O O . GLY A 1 178 ? -6.246 -2.056 4.534 1.00 97.88 178 GLY A O 1
ATOM 1423 N N . MET A 1 179 ? -4.111 -1.627 5.109 1.00 98.38 179 MET A N 1
ATOM 1424 C CA . MET A 1 179 ? -3.904 -0.532 4.153 1.00 98.38 179 MET A CA 1
ATOM 1425 C C . MET A 1 179 ? -3.071 -0.974 2.951 1.00 98.38 179 MET A C 1
ATOM 1427 O O . MET A 1 179 ? -1.929 -1.413 3.121 1.00 98.38 179 MET A O 1
ATOM 1431 N N . LEU A 1 180 ? -3.619 -0.825 1.742 1.00 98.38 180 LEU A N 1
ATOM 1432 C CA . LEU A 1 180 ? -2.983 -1.185 0.471 1.00 98.38 180 LEU A CA 1
ATOM 1433 C C . LEU A 1 180 ? -3.200 -0.099 -0.585 1.00 98.38 180 LEU A C 1
ATOM 1435 O O . LEU A 1 180 ? -4.293 0.456 -0.681 1.00 98.38 180 LEU A O 1
ATOM 1439 N N . THR A 1 181 ? -2.188 0.132 -1.420 1.00 98.44 181 THR A N 1
ATOM 1440 C CA . THR A 1 181 ? -2.327 0.935 -2.640 1.00 98.44 181 THR A CA 1
ATOM 1441 C C . THR A 1 181 ? -2.825 0.054 -3.782 1.00 98.44 181 THR A C 1
ATOM 1443 O O . THR A 1 181 ? -2.337 -1.059 -3.979 1.00 98.44 181 THR A O 1
ATOM 1446 N N . GLY A 1 182 ? -3.822 0.533 -4.528 1.00 98.06 182 GLY A N 1
ATOM 1447 C CA . GLY A 1 182 ? -4.411 -0.215 -5.639 1.00 98.06 182 GLY A CA 1
ATOM 1448 C C . GLY A 1 182 ? -3.458 -0.372 -6.836 1.00 98.06 182 GLY A C 1
ATOM 1449 O O . GLY A 1 182 ? -2.585 0.474 -7.042 1.00 98.06 182 GLY A O 1
ATOM 1450 N N . PRO A 1 183 ? -3.648 -1.411 -7.674 1.00 97.81 183 PRO A N 1
ATOM 1451 C CA . PRO A 1 183 ? -2.745 -1.712 -8.788 1.00 97.81 183 PRO A CA 1
ATOM 1452 C C . PRO A 1 183 ? -2.681 -0.593 -9.836 1.00 97.81 183 PRO A C 1
ATOM 1454 O O . PRO A 1 183 ? -1.609 -0.311 -10.361 1.00 97.81 183 PRO A O 1
ATOM 1457 N N . VAL A 1 184 ? -3.800 0.093 -10.100 1.00 98.19 184 VAL A N 1
ATOM 1458 C CA . VAL A 1 184 ? -3.851 1.212 -11.058 1.00 98.19 184 VAL A CA 1
ATOM 1459 C C . VAL A 1 184 ? -3.007 2.390 -10.576 1.00 98.19 184 VAL A C 1
ATOM 1461 O O . VAL A 1 184 ? -2.267 2.969 -11.358 1.00 98.19 184 VAL A O 1
ATOM 1464 N N . THR A 1 185 ? -3.067 2.730 -9.286 1.00 98.31 185 THR A N 1
ATOM 1465 C CA . THR A 1 185 ? -2.242 3.810 -8.727 1.00 98.31 185 THR A CA 1
ATOM 1466 C C . THR A 1 185 ? -0.763 3.453 -8.776 1.00 98.31 185 THR A C 1
ATOM 1468 O O . THR A 1 185 ? 0.034 4.284 -9.194 1.00 98.31 185 THR A O 1
ATOM 1471 N N . ILE A 1 186 ? -0.402 2.215 -8.410 1.00 98.38 186 ILE A N 1
ATOM 1472 C CA . ILE A 1 186 ? 0.987 1.741 -8.507 1.00 98.38 186 ILE A CA 1
ATOM 1473 C C . ILE A 1 186 ? 1.501 1.885 -9.945 1.00 98.38 186 ILE A C 1
ATOM 1475 O O . ILE A 1 186 ? 2.604 2.387 -10.142 1.00 98.38 186 ILE A O 1
ATOM 1479 N N . LEU A 1 187 ? 0.695 1.505 -10.943 1.00 97.50 187 LEU A N 1
ATOM 1480 C CA . LEU A 1 187 ? 1.050 1.647 -12.354 1.00 97.50 187 LEU A CA 1
ATOM 1481 C C . LEU A 1 187 ? 1.179 3.118 -12.776 1.00 97.50 187 LEU A C 1
ATOM 1483 O O . LEU A 1 187 ? 2.220 3.512 -13.288 1.00 97.50 187 LEU A O 1
ATOM 1487 N N . CYS A 1 188 ? 0.146 3.934 -12.550 1.00 97.38 188 CYS A N 1
ATOM 1488 C CA . CYS A 1 188 ? 0.084 5.308 -13.058 1.00 97.38 188 CYS A CA 1
ATOM 1489 C C . CYS A 1 188 ? 1.069 6.270 -12.382 1.00 97.38 188 CYS A C 1
ATOM 1491 O O . CYS A 1 188 ? 1.342 7.338 -12.924 1.00 97.38 188 CYS A O 1
ATOM 1493 N N . TRP A 1 189 ? 1.555 5.946 -11.183 1.00 97.88 189 TRP A N 1
ATOM 1494 C CA . TRP A 1 189 ? 2.554 6.744 -10.459 1.00 97.88 189 TRP A CA 1
ATOM 1495 C C . TRP A 1 189 ? 3.965 6.143 -10.547 1.00 97.88 189 TRP A C 1
ATOM 1497 O O . TRP A 1 189 ? 4.875 6.585 -9.846 1.00 97.88 189 TRP A O 1
ATOM 1507 N N . SER A 1 190 ? 4.148 5.162 -11.429 1.00 98.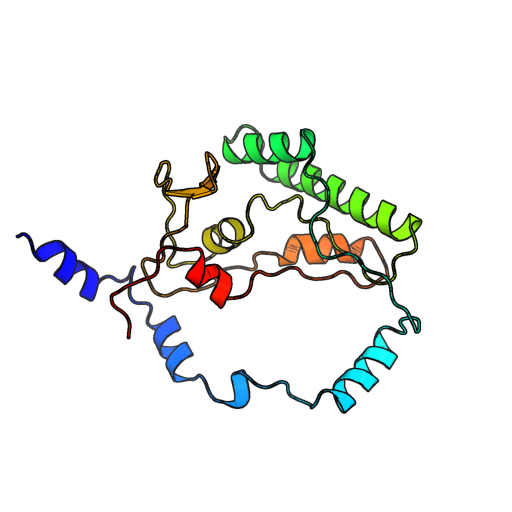25 190 SER A N 1
ATOM 1508 C CA . SER A 1 190 ? 5.443 4.634 -11.852 1.00 98.25 190 SER A CA 1
ATOM 1509 C C . SER A 1 190 ? 5.686 4.984 -13.321 1.00 98.25 190 SER A C 1
ATOM 1511 O O . SER A 1 190 ? 4.760 5.343 -14.046 1.00 98.25 190 SER A O 1
ATOM 1513 N N . PHE A 1 191 ? 6.923 4.845 -13.792 1.00 98.12 191 PHE A N 1
ATOM 1514 C CA . PHE A 1 191 ? 7.191 4.772 -15.226 1.00 98.12 191 PHE A CA 1
ATOM 1515 C C . PHE A 1 191 ? 6.814 3.373 -15.734 1.00 98.12 191 PHE A C 1
ATOM 1517 O O . PHE A 1 191 ? 7.431 2.394 -15.290 1.00 98.12 191 PHE A O 1
ATOM 1524 N N . PRO A 1 192 ? 5.794 3.248 -16.604 1.00 96.75 192 PRO A N 1
ATOM 1525 C CA . PRO A 1 192 ? 5.326 1.956 -17.072 1.00 96.75 192 PRO A CA 1
ATOM 1526 C C . PRO A 1 192 ? 6.255 1.375 -18.141 1.00 96.75 192 PRO A C 1
ATOM 1528 O O . PRO A 1 192 ? 7.103 2.049 -18.725 1.00 96.75 192 PRO A O 1
ATOM 1531 N N . ARG A 1 193 ? 6.042 0.093 -18.415 1.00 95.69 193 ARG A N 1
ATOM 1532 C CA . ARG A 1 193 ? 6.606 -0.608 -19.564 1.00 95.69 193 ARG A CA 1
ATOM 1533 C C . ARG A 1 193 ? 5.879 -0.200 -20.846 1.00 95.69 193 ARG A C 1
ATOM 1535 O O . ARG A 1 193 ? 4.655 -0.172 -20.861 1.00 95.69 193 ARG A O 1
ATOM 1542 N N . GLU A 1 194 ? 6.629 0.037 -21.918 1.00 93.19 194 GLU A N 1
ATOM 1543 C CA . GLU A 1 194 ? 6.088 0.363 -23.253 1.00 93.19 194 GLU A CA 1
ATOM 1544 C C . GLU A 1 194 ? 6.133 -0.830 -24.229 1.00 93.19 194 GLU A C 1
ATOM 1546 O O . GLU A 1 194 ? 5.762 -0.713 -25.391 1.00 93.19 194 GLU A O 1
ATOM 1551 N N . ASP A 1 195 ? 6.614 -1.991 -23.779 1.00 91.94 195 ASP A N 1
ATOM 1552 C CA . ASP A 1 195 ? 6.788 -3.197 -24.599 1.00 91.94 195 ASP A CA 1
ATOM 1553 C C . ASP A 1 195 ? 5.633 -4.198 -24.509 1.00 91.94 195 ASP A C 1
ATOM 1555 O O . ASP A 1 195 ? 5.716 -5.270 -25.106 1.00 91.94 195 ASP A O 1
ATOM 1559 N N . VAL A 1 196 ? 4.607 -3.883 -23.721 1.00 87.00 196 VAL A N 1
ATOM 1560 C CA . VAL A 1 196 ? 3.441 -4.736 -23.475 1.00 87.00 196 VAL A CA 1
ATOM 1561 C C . VAL A 1 196 ? 2.188 -4.059 -24.023 1.00 87.00 196 VAL A C 1
ATOM 1563 O O . VAL A 1 196 ? 2.023 -2.849 -23.866 1.00 87.00 196 VAL A O 1
ATOM 1566 N N . SER A 1 197 ? 1.328 -4.842 -24.677 1.00 63.97 197 SER A N 1
ATOM 1567 C CA . SER A 1 197 ? 0.066 -4.412 -25.297 1.00 63.97 197 SER A CA 1
ATOM 1568 C C . SER A 1 197 ? -1.111 -5.201 -24.752 1.00 63.97 197 SER A C 1
ATOM 1570 O O . SER A 1 197 ? -0.955 -6.443 -24.698 1.00 63.97 197 SER A O 1
#

Organism: Escherichia coli (NCBI:txid562)

pLDDT: mean 96.66, std 3.78, range [63.97, 98.88]

Secondary structure (DSSP, 8-state):
-TTHHHHHHHT-TTT--HHHHHHHHT--GGGGS-SS-HHHHHHHHHHHH---SS--B--SB----HHHHHHHHHHHHTSS-HHHHHHHHHHHHHHHHHHHHHTT-SBB--B-TT-S-TTHHHHTTSTTEE--SS--EEEETTEEE---EE-S-----S-SSHHHHHHHHHT-SS-B------HHHHHHTSB--SS--

Radius of gyration: 20.67 Å; chains: 1; bounding box: 52×43×56 Å

InterPro domains:
  IPR002629 Cobalamin-independent methionine synthase MetE, C-terminal/archaeal [PF01717] (54-197)
  IPR002629 Cobalamin-independent methionine synthase MetE, C-terminal/archaeal [cd03311] (55-195)
  IPR038071 UROD/MetE-like superfamily [G3DSA:3.20.20.210] (12-197)
  IPR038071 UROD/MetE-like superfamily [SSF51726] (19-195)

Sequence (197 aa):
EWSAPIQARRHSTRVHNPAVEKRLAAITAQDSQRANVYEVRAEAQRARFKLPAWPTTTIGSFPQTTEIRTLRLDFKKGNLDANNYRTGIAEHIRQAIVEQERLGLDVLVHGEAERNDMVEYFGEHLDGFVFTQNGWVQSYGSRCVKPPIVIGDVSRPAPITVEWAKYAQSLTDKPVKGMLTGPVTILCWSFPREDVS